Protein AF-S6A8P4-F1 (afdb_monomer)

Secondary structure (DSSP, 8-state):
--------EE--SSS---EE------S--HHHHHHHHHH-SEE-TTT--EE--HHHHHHHHHHHHHHHHHHHHHHHHHHHHHHHT---EEEEEEEETTEEEEEEEE-EEEEE-TTSTTS--SSTTTTEEEEE---HHHHHHHHHHHHHHHHHHHHHHHTT-TT----HHHHHHHHHHHHHHHHHHHHHHHHHHS----

Sequence (198 aa):
MIVLYFSIFCFSCQNIGIVRMKILPELDNNFMCDLINLYAKSYDKETGNIVISKEKLINLELQMKTFIETNLANIKNYYVCKKEGRNYLYTYFEITNGELNLKQEERYYLIWEPQNPNAIKTGQQVGYVKEPALNVEHELALLVNNYSFYKEFGMALMQKDKSFFIDVDKYSFLINYYLKVFRMESEVSDYYSISFPN

Organism: NCBI:txid1291379

Mean predicted aligned error: 10.39 Å

Nearest PDB structures (foldseek):
  8z9y-assembly1_A  TM=3.287E-01  e=5.118E+00  Arabidopsis thaliana
  5knb-assembly1_G  TM=2.399E-01  e=9.411E+00  Enterococcus hirae ATCC 9790

pLDDT: mean 74.41, std 19.43, range [23.92, 95.25]

Foldseek 3Di:
DDDFDWAWDFDDDDDFGFTFTAGDPPDPLVVLVVLQVLAFPDADNVRRTTGHGPVSLVVSLVVLVVQLVLLLVLLVQQVVCQVVLHWRKRWDWDQDPSDIDIDIDTAWDWDQAQPDPQADCDDPRHRTRTHHDDPLVVSLVSSVVSLVVSVNSQVNVCVPDVVGDDPNVVSVVSSVVSVVVVVVVVVVVVVVVPDDDD

Solvent-accessible surface area (backbone atoms only — not comparable to full-atom values): 11601 Å² total; per-residue (Å²): 135,88,84,83,68,67,54,69,49,78,73,85,79,96,70,74,57,45,43,34,38,37,53,81,79,88,60,94,51,58,66,64,52,48,50,45,57,71,45,33,82,42,70,40,74,88,74,18,36,34,33,30,41,64,69,41,48,54,52,46,51,51,52,53,50,51,51,54,53,40,54,53,47,37,56,52,45,41,58,50,19,59,75,69,71,40,89,28,67,46,59,47,78,46,78,55,98,91,41,84,42,85,45,75,47,80,34,61,43,78,43,86,36,65,84,44,90,76,24,36,85,62,77,98,52,48,26,24,27,75,39,53,55,71,66,61,70,61,53,49,52,50,48,52,54,51,48,55,50,50,50,50,54,44,54,41,44,34,76,77,39,79,88,51,81,75,72,60,63,64,54,52,51,54,52,54,49,52,54,49,52,52,51,56,53,50,56,52,52,57,58,67,71,71,73,81,82,134

Radius of gyration: 21.39 Å; Cα contacts (8 Å, |Δi|>4): 252; chains: 1; bounding box: 50×30×76 Å

Structure (mmCIF, N/CA/C/O backbone):
data_AF-S6A8P4-F1
#
_entry.id   AF-S6A8P4-F1
#
loop_
_atom_site.group_PDB
_atom_site.id
_atom_site.type_symbol
_atom_site.label_atom_id
_atom_site.label_alt_id
_atom_site.label_comp_id
_atom_site.label_asym_id
_atom_site.label_entity_id
_atom_site.label_seq_id
_atom_site.pdbx_PDB_ins_code
_atom_site.Cartn_x
_atom_site.Cartn_y
_atom_site.Cartn_z
_atom_site.occupancy
_atom_site.B_iso_or_equiv
_atom_site.auth_seq_id
_atom_site.auth_comp_id
_atom_site.auth_asym_id
_atom_sit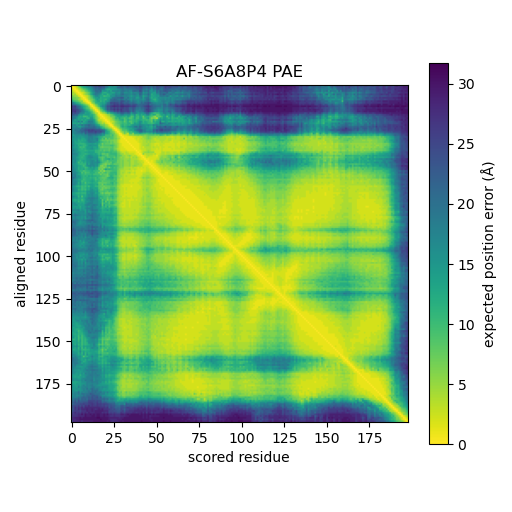e.auth_atom_id
_atom_site.pdbx_PDB_model_num
ATOM 1 N N . MET A 1 1 ? -19.699 -11.247 -3.630 1.00 23.92 1 MET A N 1
ATOM 2 C CA . MET A 1 1 ? -19.959 -10.120 -2.710 1.00 23.92 1 MET A CA 1
ATOM 3 C C . MET A 1 1 ? -19.745 -10.655 -1.306 1.00 23.92 1 MET A C 1
ATOM 5 O O . MET A 1 1 ? -20.540 -11.473 -0.870 1.00 23.92 1 MET A O 1
ATOM 9 N N . ILE A 1 2 ? -18.621 -10.318 -0.673 1.00 24.27 2 ILE A N 1
ATOM 10 C CA . ILE A 1 2 ? -18.310 -10.767 0.690 1.00 24.27 2 ILE A CA 1
ATOM 11 C C . ILE A 1 2 ? -18.997 -9.787 1.639 1.00 24.27 2 ILE A C 1
ATOM 13 O O . ILE A 1 2 ? -18.792 -8.580 1.530 1.00 24.27 2 ILE A O 1
ATOM 17 N N . VAL A 1 3 ? -19.863 -10.300 2.510 1.00 24.83 3 VAL A N 1
ATOM 18 C CA . VAL A 1 3 ? -20.559 -9.509 3.529 1.00 24.83 3 VAL A CA 1
ATOM 19 C C . VAL A 1 3 ? -19.796 -9.702 4.831 1.00 24.83 3 VAL A C 1
ATOM 21 O O . VAL A 1 3 ? -19.823 -10.782 5.417 1.00 24.83 3 VAL A O 1
ATOM 24 N N . LEU A 1 4 ? -19.078 -8.669 5.263 1.00 31.36 4 LEU A N 1
ATOM 25 C CA . LEU A 1 4 ? -18.410 -8.665 6.558 1.00 31.36 4 LEU A CA 1
ATOM 26 C C . LEU A 1 4 ? -19.399 -8.150 7.609 1.00 31.36 4 LEU A C 1
ATOM 28 O O . LEU A 1 4 ? -20.086 -7.160 7.382 1.00 31.36 4 LEU A O 1
ATOM 32 N N . TYR A 1 5 ? -19.493 -8.830 8.751 1.00 29.67 5 TYR A N 1
ATOM 33 C CA . TYR A 1 5 ? -20.375 -8.432 9.849 1.00 29.67 5 TYR A CA 1
ATOM 34 C C . TYR A 1 5 ? -19.537 -7.992 11.043 1.00 29.67 5 TYR A C 1
ATOM 36 O O . TYR A 1 5 ? -18.889 -8.818 11.683 1.00 29.67 5 TYR A O 1
ATOM 44 N N . PHE A 1 6 ? -19.587 -6.700 11.366 1.00 35.97 6 PHE A N 1
ATOM 45 C CA . PHE A 1 6 ? -18.922 -6.142 12.538 1.00 35.97 6 PHE A CA 1
ATOM 46 C C . PHE A 1 6 ? -19.955 -5.778 13.600 1.00 35.97 6 PHE A C 1
ATOM 48 O O . PHE A 1 6 ? -20.908 -5.045 13.351 1.00 35.97 6 PHE A O 1
ATOM 55 N N . SER A 1 7 ? -19.744 -6.265 14.818 1.00 33.03 7 SER A N 1
ATOM 56 C CA . SER A 1 7 ? -20.492 -5.828 15.994 1.00 33.03 7 SER A CA 1
ATOM 57 C C . SER A 1 7 ? -19.503 -5.345 17.040 1.00 33.03 7 SER A C 1
ATOM 59 O O . SER A 1 7 ? -18.744 -6.158 17.561 1.00 33.03 7 SER A O 1
ATOM 61 N N . ILE A 1 8 ? -19.520 -4.047 17.353 1.00 39.78 8 ILE A N 1
ATOM 62 C CA . ILE A 1 8 ? -18.781 -3.510 18.498 1.00 39.78 8 ILE A CA 1
ATOM 63 C C . ILE A 1 8 ? -19.692 -3.507 19.725 1.00 39.78 8 ILE A C 1
ATOM 65 O O . ILE A 1 8 ? -20.839 -3.061 19.663 1.00 39.78 8 ILE A O 1
ATOM 69 N N . PHE A 1 9 ? -19.183 -3.958 20.868 1.00 39.06 9 PHE A N 1
ATOM 70 C CA . PHE A 1 9 ? -19.839 -3.803 22.168 1.00 39.06 9 PHE A CA 1
ATOM 71 C C . PHE A 1 9 ? -18.944 -2.960 23.077 1.00 39.06 9 PHE A C 1
ATOM 73 O O . PHE A 1 9 ? -17.850 -3.394 23.418 1.00 39.06 9 PHE A O 1
ATOM 80 N N . CYS A 1 10 ? -19.408 -1.766 23.464 1.00 37.84 10 CYS A N 1
ATOM 81 C CA . CYS A 1 10 ? -18.769 -0.936 24.486 1.00 37.84 10 CYS A CA 1
ATOM 82 C C . CYS A 1 10 ? -19.573 -1.094 25.779 1.00 37.84 10 CYS A C 1
ATOM 84 O O . CYS A 1 10 ? -20.663 -0.532 25.887 1.00 37.84 10 CYS A O 1
ATOM 86 N N . PHE A 1 11 ? -19.075 -1.871 26.740 1.00 35.34 11 PHE A N 1
ATOM 87 C CA . PHE A 1 11 ? -19.675 -1.901 28.073 1.00 35.34 11 PHE A CA 1
ATOM 88 C C . PHE A 1 11 ? -19.231 -0.661 28.854 1.00 35.34 11 PHE A C 1
ATOM 90 O O . PHE A 1 11 ? -18.055 -0.296 28.856 1.00 35.34 11 PHE A O 1
ATOM 97 N N . SER A 1 12 ? -20.188 0.016 29.484 1.00 33.56 12 SER A N 1
ATOM 98 C CA . SER A 1 12 ? -19.928 1.162 30.348 1.00 33.56 12 SER A CA 1
ATOM 99 C C . SER A 1 12 ? -19.154 0.753 31.606 1.00 33.56 12 SER A C 1
ATOM 101 O O . SER A 1 12 ? -19.476 -0.258 32.225 1.00 33.56 12 SER A O 1
ATOM 103 N N . CYS A 1 13 ? -18.259 1.655 32.016 1.00 34.88 13 CYS A N 1
ATOM 104 C CA . CYS A 1 13 ? -17.763 1.902 33.375 1.00 34.88 13 CYS A CA 1
ATOM 105 C C . CYS A 1 13 ? -16.379 1.354 33.792 1.00 34.88 13 CYS A C 1
ATOM 107 O O . CYS A 1 13 ? -16.150 0.173 34.022 1.00 34.88 13 CYS A O 1
ATOM 109 N N . GLN A 1 14 ? -15.509 2.345 34.027 1.00 33.88 14 GLN A N 1
ATOM 110 C CA . GLN A 1 14 ? -14.473 2.456 35.063 1.00 33.88 14 GLN A CA 1
ATOM 111 C C . GLN A 1 14 ? -13.115 1.775 34.896 1.00 33.88 14 GLN A C 1
ATOM 113 O O . GLN A 1 14 ? -12.187 2.229 35.552 1.00 33.88 14 GLN A O 1
ATOM 118 N N . ASN A 1 15 ? -12.912 0.836 33.974 1.00 31.83 15 ASN A N 1
ATOM 119 C CA . ASN A 1 15 ? -11.558 0.403 33.608 1.00 31.83 15 ASN A CA 1
ATOM 120 C C . ASN A 1 15 ? -11.517 -0.069 32.154 1.00 31.83 15 ASN A C 1
ATOM 122 O O . ASN A 1 15 ? -12.112 -1.088 31.838 1.00 31.83 15 ASN A O 1
ATOM 126 N N . ILE A 1 16 ? -10.769 0.656 31.309 1.00 36.16 16 ILE A N 1
ATOM 127 C CA . ILE A 1 16 ? -10.340 0.262 29.954 1.00 36.16 16 ILE A CA 1
ATOM 128 C C . ILE A 1 16 ? -11.524 -0.029 29.012 1.00 36.16 16 ILE A C 1
ATOM 130 O O . ILE A 1 16 ? -12.156 -1.073 29.088 1.00 36.16 16 ILE A O 1
ATOM 134 N N . GLY A 1 17 ? -11.817 0.877 28.072 1.00 40.59 17 GLY A N 1
ATOM 135 C CA . GLY A 1 17 ? -12.813 0.610 27.027 1.00 40.59 17 GLY A CA 1
ATOM 136 C C . GLY A 1 17 ? -12.419 -0.637 26.237 1.00 40.59 17 GLY A C 1
ATOM 137 O O . GLY A 1 17 ? -11.426 -0.590 25.528 1.00 40.59 17 GLY A O 1
ATOM 138 N N . ILE A 1 18 ? -13.146 -1.743 26.412 1.00 41.44 18 ILE A N 1
ATOM 139 C CA . ILE A 1 18 ? -12.952 -3.006 25.693 1.00 41.44 18 ILE A CA 1
ATOM 140 C C . ILE A 1 18 ? -13.850 -2.974 24.457 1.00 41.44 18 ILE A C 1
ATOM 142 O O . ILE A 1 18 ? -15.069 -2.910 24.594 1.00 41.44 18 ILE A O 1
ATOM 146 N N . VAL A 1 19 ? -13.256 -3.042 23.265 1.00 46.19 19 VAL A N 1
ATOM 147 C CA . VAL A 1 19 ? -13.973 -3.174 21.986 1.00 46.19 19 VAL A CA 1
ATOM 148 C C . VAL A 1 19 ? -13.849 -4.605 21.480 1.00 46.19 19 VAL A C 1
ATOM 150 O O . VAL A 1 19 ? -12.791 -4.972 20.982 1.00 46.19 19 VAL A O 1
ATOM 153 N N . ARG A 1 20 ? -14.930 -5.392 21.596 1.00 39.25 20 ARG A N 1
ATOM 154 C CA . ARG A 1 20 ? -15.059 -6.713 20.950 1.00 39.25 20 ARG A CA 1
ATOM 155 C C . ARG A 1 20 ? -15.519 -6.537 19.514 1.00 39.25 20 ARG A C 1
ATOM 157 O O . ARG A 1 20 ? -16.490 -5.827 19.298 1.00 39.25 20 ARG A O 1
ATOM 164 N N . MET A 1 21 ? -14.833 -7.170 18.574 1.00 47.88 21 MET A N 1
ATOM 165 C CA . MET A 1 21 ? -15.179 -7.215 17.151 1.00 47.88 21 MET A CA 1
ATOM 166 C C . MET A 1 21 ? -15.366 -8.677 16.733 1.00 47.88 21 MET A C 1
ATOM 168 O O . MET A 1 21 ? -15.098 -9.564 17.531 1.00 47.88 21 MET A O 1
ATOM 172 N N . LYS A 1 22 ? -15.859 -8.941 15.522 1.00 40.56 22 LYS A N 1
ATOM 173 C CA . LYS A 1 22 ? -15.821 -10.272 14.907 1.00 40.56 22 LYS A CA 1
ATOM 174 C C . LYS A 1 22 ? -15.336 -10.101 13.475 1.00 40.56 22 LYS A C 1
ATOM 176 O O . LYS A 1 22 ? -15.929 -9.329 12.733 1.00 40.56 22 LYS A O 1
ATOM 181 N N . ILE A 1 23 ? -14.255 -10.784 13.112 1.00 49.03 23 ILE A N 1
ATOM 182 C CA . ILE A 1 23 ? -13.681 -10.775 11.764 1.00 49.03 23 ILE A CA 1
ATOM 183 C C . ILE A 1 23 ? -13.881 -12.176 11.193 1.00 49.03 23 ILE A C 1
ATOM 185 O O . ILE A 1 23 ? -13.485 -13.153 11.823 1.00 49.03 23 ILE A O 1
ATOM 189 N N . LEU A 1 24 ? -14.544 -12.290 10.039 1.00 42.03 24 LEU A N 1
ATOM 190 C CA . LEU A 1 24 ? -14.668 -13.568 9.337 1.00 42.03 24 LEU A CA 1
ATOM 191 C C . LEU A 1 24 ? -13.364 -13.850 8.562 1.00 42.03 24 LEU A C 1
ATOM 193 O O . LEU A 1 24 ? -12.890 -12.957 7.860 1.00 42.03 24 LEU A O 1
ATOM 197 N N . PRO A 1 25 ? -12.786 -15.059 8.665 1.00 44.06 25 PRO A N 1
ATOM 198 C CA . PRO A 1 25 ? -11.429 -15.372 8.195 1.00 44.06 25 PRO A CA 1
ATOM 199 C C . PRO A 1 25 ? -11.267 -15.566 6.672 1.00 44.06 25 PRO A C 1
ATOM 201 O O . PRO A 1 25 ? -10.233 -16.056 6.235 1.00 44.06 25 PRO A O 1
ATOM 204 N N . GLU A 1 26 ? -12.244 -15.204 5.837 1.00 43.75 26 GLU A N 1
ATOM 205 C CA . GLU A 1 26 ? -12.288 -15.651 4.429 1.00 43.75 26 GLU A CA 1
ATOM 206 C C . GLU A 1 26 ? -11.478 -14.812 3.424 1.00 43.75 26 GLU A C 1
ATOM 208 O O . GLU A 1 26 ? -11.558 -15.035 2.218 1.00 43.75 26 GLU A O 1
ATOM 213 N N . LEU A 1 27 ? -10.636 -13.891 3.885 1.00 44.06 27 LEU A N 1
ATOM 214 C CA . LEU A 1 27 ? -9.609 -13.274 3.049 1.00 44.06 27 LEU A CA 1
ATOM 215 C C . LEU A 1 27 ? -8.312 -13.260 3.843 1.00 44.06 27 LEU A C 1
ATOM 217 O O . LEU A 1 27 ? -8.286 -12.751 4.963 1.00 44.06 27 LEU A O 1
ATOM 221 N N . ASP A 1 28 ? -7.260 -13.822 3.254 1.00 49.16 28 ASP A N 1
ATOM 222 C CA . ASP A 1 28 ? -5.907 -13.945 3.799 1.00 49.16 28 ASP A CA 1
ATOM 223 C C . ASP A 1 28 ? -5.249 -12.554 3.914 1.00 49.16 28 ASP A C 1
ATOM 225 O O . ASP A 1 28 ? -4.312 -12.191 3.209 1.00 49.16 28 ASP A O 1
ATOM 229 N N . ASN A 1 29 ? -5.826 -11.700 4.759 1.00 62.50 29 ASN A N 1
ATOM 230 C CA . ASN A 1 29 ? -5.390 -10.338 5.005 1.00 62.50 29 ASN A CA 1
ATOM 231 C C . ASN A 1 29 ? -4.440 -10.326 6.204 1.00 62.50 29 ASN A C 1
ATOM 233 O O . ASN A 1 29 ? -4.719 -9.730 7.250 1.00 62.50 29 ASN A O 1
ATOM 237 N N . ASN A 1 30 ? -3.344 -11.075 6.051 1.00 71.00 30 ASN A N 1
ATOM 238 C CA . ASN A 1 30 ? -2.371 -11.327 7.112 1.00 71.00 30 ASN A CA 1
ATOM 239 C C . ASN A 1 30 ? -1.851 -10.016 7.701 1.00 71.00 30 ASN A C 1
ATOM 241 O O . ASN A 1 30 ? -1.874 -9.857 8.914 1.00 71.00 30 ASN A O 1
ATOM 245 N N . PHE A 1 31 ? -1.569 -9.016 6.862 1.00 74.81 31 PHE A N 1
ATOM 246 C CA . PHE A 1 31 ? -1.112 -7.713 7.334 1.00 74.81 31 PHE A CA 1
ATOM 247 C C . PHE A 1 31 ? -2.138 -6.977 8.216 1.00 74.81 31 PHE A C 1
ATOM 249 O O . PHE A 1 31 ? -1.774 -6.451 9.265 1.00 74.81 31 PHE A O 1
ATOM 256 N N . MET A 1 32 ? -3.429 -6.957 7.854 1.00 75.81 32 MET A N 1
ATOM 257 C CA . MET A 1 32 ? -4.453 -6.333 8.710 1.00 75.81 32 MET A CA 1
ATOM 258 C C . MET A 1 32 ? -4.641 -7.094 10.024 1.00 75.81 32 MET A C 1
ATOM 260 O O . MET A 1 32 ? -4.844 -6.477 11.068 1.00 75.81 32 MET A O 1
ATOM 264 N N . CYS A 1 33 ? -4.535 -8.424 9.999 1.00 74.81 33 CYS A N 1
ATOM 265 C CA . CYS A 1 33 ? -4.542 -9.230 11.220 1.00 74.81 33 CYS A CA 1
ATOM 266 C C . CYS A 1 33 ? -3.307 -8.951 12.091 1.00 74.81 33 CYS A C 1
ATOM 268 O O . CYS A 1 33 ? -3.434 -8.845 13.310 1.00 74.81 33 CYS A O 1
ATOM 270 N N . ASP A 1 34 ? -2.136 -8.781 11.483 1.00 80.44 34 ASP A N 1
ATOM 271 C CA . ASP A 1 34 ? -0.889 -8.466 12.178 1.00 80.44 34 ASP A CA 1
ATOM 272 C C . ASP A 1 34 ? -0.931 -7.067 12.796 1.00 80.44 34 ASP A C 1
ATOM 274 O O . ASP A 1 34 ? -0.541 -6.896 13.951 1.00 80.44 34 ASP A O 1
ATOM 278 N N . LEU A 1 35 ? -1.503 -6.081 12.095 1.00 82.88 35 LEU A N 1
ATOM 279 C CA . LEU A 1 35 ? -1.794 -4.765 12.665 1.00 82.88 35 LEU A CA 1
ATOM 280 C C . LEU A 1 35 ? -2.719 -4.881 13.879 1.00 82.88 35 LEU A C 1
ATOM 282 O O . LEU A 1 35 ? -2.456 -4.289 14.923 1.00 82.88 35 LEU A O 1
ATOM 286 N N . ILE A 1 36 ? -3.789 -5.668 13.791 1.00 81.81 36 ILE A N 1
ATOM 287 C CA . ILE A 1 36 ? -4.683 -5.878 14.935 1.00 81.81 36 ILE A CA 1
ATOM 288 C C . ILE A 1 36 ? -3.924 -6.504 16.101 1.00 81.81 36 ILE A C 1
ATOM 290 O O . ILE A 1 36 ? -4.050 -6.012 17.218 1.00 81.81 36 ILE A O 1
ATOM 294 N N . ASN A 1 37 ? -3.111 -7.532 15.858 1.00 82.88 37 ASN A N 1
ATOM 295 C CA . ASN A 1 37 ? -2.281 -8.162 16.885 1.00 82.88 37 ASN A CA 1
ATOM 296 C C . ASN A 1 37 ? -1.302 -7.179 17.538 1.00 82.88 37 ASN A C 1
ATOM 298 O O . ASN A 1 37 ? -1.085 -7.245 18.746 1.00 82.88 37 ASN A O 1
ATOM 302 N N . LEU A 1 38 ? -0.750 -6.246 16.762 1.00 85.94 38 LEU A N 1
ATOM 303 C CA . LEU A 1 38 ? 0.186 -5.230 17.237 1.00 85.94 38 LEU A CA 1
ATOM 304 C C . LEU A 1 38 ? -0.459 -4.255 18.237 1.00 85.94 38 LEU A C 1
ATOM 306 O O . LEU A 1 38 ? 0.148 -3.869 19.239 1.00 85.94 38 LEU A O 1
ATOM 310 N N . TYR A 1 39 ? -1.702 -3.846 17.969 1.00 83.50 39 TYR A N 1
ATOM 311 C CA . TYR A 1 39 ? -2.399 -2.828 18.759 1.00 83.50 39 TYR A CA 1
ATOM 312 C C . TYR A 1 39 ? -3.374 -3.409 19.793 1.00 83.50 39 TYR A C 1
ATOM 314 O O . TYR A 1 39 ? -3.656 -2.764 20.808 1.00 83.50 39 TYR A O 1
ATOM 322 N N . ALA A 1 40 ? -3.894 -4.616 19.593 1.00 81.06 40 ALA A N 1
ATOM 323 C CA . ALA A 1 40 ? -4.812 -5.249 20.527 1.00 81.06 40 ALA A CA 1
ATOM 324 C C . ALA A 1 40 ? -4.086 -5.746 21.787 1.00 81.06 40 ALA A C 1
ATOM 326 O O 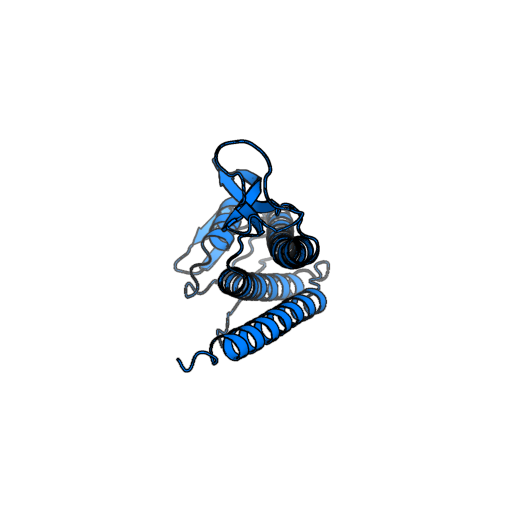. ALA A 1 40 ? -2.918 -6.117 21.781 1.00 81.06 40 ALA A O 1
ATOM 327 N N . LYS A 1 41 ? -4.810 -5.772 22.906 1.00 78.44 41 LYS A N 1
ATOM 328 C CA . LYS A 1 41 ? -4.405 -6.502 24.113 1.00 78.44 41 LYS A CA 1
ATOM 329 C C . LYS A 1 41 ? -4.595 -8.010 23.926 1.00 78.44 41 LYS A C 1
ATOM 331 O O . LYS A 1 41 ? -3.815 -8.790 24.458 1.00 78.44 41 LYS A O 1
ATOM 336 N N . SER A 1 42 ? -5.646 -8.408 23.212 1.00 78.94 42 SER A N 1
ATOM 337 C CA . SER A 1 42 ? -5.871 -9.788 22.782 1.00 78.94 42 SER A CA 1
ATOM 338 C C . SER A 1 42 ? -6.713 -9.818 21.509 1.00 78.94 42 SER A C 1
ATOM 340 O O . SER A 1 42 ? -7.641 -9.015 21.373 1.00 78.94 42 SER A O 1
ATOM 342 N N . TYR A 1 43 ? -6.431 -10.774 20.627 1.00 73.69 43 TYR A N 1
ATOM 343 C CA . TYR A 1 43 ? -7.227 -11.087 19.444 1.00 73.69 43 TYR A CA 1
ATOM 344 C C . TYR A 1 43 ? -7.413 -12.602 19.351 1.00 73.69 43 TYR A C 1
ATOM 346 O O . TYR A 1 43 ? -6.441 -13.353 19.365 1.00 73.69 43 TYR A O 1
ATOM 354 N N . ASP A 1 44 ? -8.664 -13.043 19.291 1.00 69.69 44 ASP A N 1
ATOM 355 C CA . ASP A 1 44 ? -9.033 -14.426 19.013 1.00 69.69 44 ASP A CA 1
ATOM 356 C C . ASP A 1 44 ? -9.433 -14.530 17.538 1.00 69.69 44 ASP A C 1
ATOM 358 O O . ASP A 1 44 ? -10.469 -14.005 17.129 1.00 69.69 44 ASP A O 1
ATOM 362 N N . LYS A 1 45 ? -8.593 -15.198 16.741 1.00 64.75 45 LYS A N 1
ATOM 363 C CA . LYS A 1 45 ? -8.782 -15.357 15.292 1.00 64.75 45 LYS A CA 1
ATOM 364 C C . LYS A 1 45 ? -9.957 -16.281 14.943 1.00 64.75 45 LYS A C 1
ATOM 366 O O . LYS A 1 45 ? -10.523 -16.133 13.865 1.00 64.75 45 LYS A O 1
ATOM 371 N N . GLU A 1 46 ? -10.341 -17.205 15.827 1.00 68.00 46 GLU A N 1
ATOM 372 C CA . GLU A 1 46 ? -11.447 -18.144 15.587 1.00 68.00 46 GLU A CA 1
ATOM 373 C C . GLU A 1 46 ? -12.801 -17.483 15.843 1.00 68.00 46 GLU A C 1
ATOM 375 O O . GLU A 1 46 ? -13.739 -17.618 15.055 1.00 68.00 46 GLU A O 1
ATOM 380 N N . THR A 1 47 ? -12.910 -16.731 16.941 1.00 66.25 47 THR A N 1
ATOM 381 C CA . THR A 1 47 ? -14.161 -16.040 17.290 1.00 66.25 47 THR A CA 1
ATOM 382 C C . THR A 1 47 ? -14.243 -14.623 16.728 1.00 66.25 47 THR A C 1
ATOM 384 O O . THR A 1 47 ? -15.327 -14.036 16.694 1.00 66.25 47 THR A O 1
ATOM 387 N N . GLY A 1 48 ? -13.113 -14.075 16.281 1.00 62.97 48 GLY A N 1
ATOM 388 C CA . GLY A 1 48 ? -12.948 -12.711 15.800 1.00 62.97 48 GLY A CA 1
ATOM 389 C C . GLY A 1 48 ? -12.876 -11.657 16.911 1.00 62.97 48 GLY A C 1
ATOM 390 O O . GLY A 1 48 ? -12.760 -10.474 16.593 1.00 62.97 48 GLY A O 1
ATOM 391 N N . ASN A 1 49 ? -12.948 -12.067 18.187 1.00 67.12 49 ASN A N 1
ATOM 392 C CA . ASN A 1 49 ? -13.007 -11.177 19.345 1.00 67.12 49 ASN A CA 1
ATOM 393 C C . ASN A 1 49 ? -11.701 -10.410 19.548 1.00 67.12 49 ASN A C 1
ATOM 395 O O . ASN A 1 49 ? -10.625 -10.991 19.656 1.00 67.12 49 ASN A O 1
ATOM 399 N N . ILE A 1 50 ? -11.817 -9.094 19.701 1.00 70.94 50 ILE A N 1
ATOM 400 C CA . ILE A 1 50 ? -10.698 -8.190 19.970 1.00 70.94 50 ILE A CA 1
ATOM 401 C C . ILE A 1 50 ? -10.892 -7.567 21.358 1.00 70.94 50 ILE A C 1
ATOM 403 O O . ILE A 1 50 ? -12.009 -7.403 21.840 1.00 70.94 50 ILE A O 1
ATOM 407 N N . VAL A 1 51 ? -9.800 -7.266 22.050 1.00 72.75 51 VAL A N 1
ATOM 408 C CA . VAL A 1 51 ? -9.793 -6.437 23.258 1.00 72.75 51 VAL A CA 1
ATOM 409 C C . VAL A 1 51 ? -8.720 -5.386 23.054 1.00 72.75 51 VAL A C 1
ATOM 411 O O . VAL A 1 51 ? -7.547 -5.716 22.934 1.00 72.75 51 VAL A O 1
ATOM 414 N N . ILE A 1 52 ? -9.103 -4.116 23.007 1.00 74.00 52 ILE A N 1
ATOM 415 C CA . ILE A 1 52 ? -8.206 -3.007 22.665 1.00 74.00 52 ILE A CA 1
ATOM 416 C C . ILE A 1 52 ? -8.649 -1.747 23.402 1.00 74.00 52 ILE A C 1
ATOM 418 O O . ILE A 1 52 ? -9.848 -1.537 23.543 1.00 74.00 52 ILE A O 1
ATOM 422 N N . SER A 1 53 ? -7.702 -0.936 23.889 1.00 73.81 53 SER A N 1
ATOM 423 C CA . SER A 1 53 ? -8.008 0.346 24.538 1.00 73.81 53 SER A CA 1
ATOM 424 C C . SER A 1 53 ? -8.395 1.412 23.509 1.00 73.81 53 SER A C 1
ATOM 426 O O . SER A 1 53 ? -7.987 1.340 22.352 1.00 73.81 53 SER A O 1
ATOM 428 N N . LYS A 1 54 ? -9.126 2.452 23.933 1.00 73.00 54 LYS A N 1
ATOM 429 C CA . LYS A 1 54 ? -9.543 3.554 23.044 1.00 73.00 54 LYS A CA 1
ATOM 430 C C . LYS A 1 54 ? -8.366 4.226 22.322 1.00 73.00 54 LYS A C 1
ATOM 432 O O . LYS A 1 54 ? -8.448 4.470 21.127 1.00 73.00 54 LYS A O 1
ATOM 437 N N . GLU A 1 55 ? -7.276 4.502 23.032 1.00 78.25 55 GLU A N 1
ATOM 438 C CA . GLU A 1 55 ? -6.072 5.114 22.452 1.00 78.25 55 GLU A CA 1
ATOM 439 C C . GLU A 1 55 ? -5.450 4.226 21.366 1.00 78.25 55 GLU A C 1
ATOM 441 O O . GLU A 1 55 ? -5.216 4.673 20.246 1.00 78.25 55 GLU A O 1
ATOM 446 N N . LYS A 1 56 ? -5.254 2.934 21.662 1.00 81.88 56 LYS A N 1
ATOM 447 C CA . LYS A 1 56 ? -4.703 1.987 20.687 1.00 81.88 56 LYS A CA 1
ATOM 448 C C . LYS A 1 56 ? -5.639 1.757 19.502 1.00 81.88 56 LYS A C 1
ATOM 450 O O . LYS A 1 56 ? -5.162 1.483 18.409 1.00 81.88 56 LYS A O 1
ATOM 455 N N . LEU A 1 57 ? -6.946 1.900 19.701 1.00 77.31 57 LEU A N 1
ATOM 456 C CA . LEU A 1 57 ? -7.944 1.808 18.641 1.00 77.31 57 LEU A CA 1
ATOM 457 C C . LEU A 1 57 ? -7.861 2.977 17.652 1.00 77.31 57 LEU A C 1
ATOM 459 O O . LEU A 1 57 ? -7.956 2.748 16.451 1.00 77.31 57 LEU A O 1
ATOM 463 N N . ILE A 1 58 ? -7.633 4.203 18.141 1.00 77.88 58 ILE A N 1
ATOM 464 C CA . ILE A 1 58 ? -7.359 5.375 17.288 1.00 77.88 58 ILE A CA 1
ATOM 465 C C . ILE A 1 58 ? -6.088 5.135 16.473 1.00 77.88 58 ILE A C 1
ATOM 467 O O . ILE A 1 58 ? -6.075 5.347 15.265 1.00 77.88 58 ILE A O 1
ATOM 471 N N . ASN A 1 59 ? -5.031 4.644 17.123 1.00 83.75 59 ASN A N 1
ATOM 472 C CA . ASN A 1 59 ? -3.774 4.362 16.436 1.00 83.75 59 ASN A CA 1
ATOM 473 C C . ASN A 1 59 ? -3.934 3.265 15.375 1.00 83.75 59 ASN A C 1
ATOM 475 O O . ASN A 1 59 ? -3.390 3.403 14.284 1.00 83.75 59 ASN A O 1
ATOM 479 N N . LEU A 1 60 ? -4.705 2.211 15.662 1.00 84.62 60 LEU A N 1
ATOM 480 C CA . LEU A 1 60 ? -5.013 1.151 14.703 1.00 84.62 60 LEU A CA 1
ATOM 481 C C . LEU A 1 60 ? -5.749 1.697 13.469 1.00 84.62 60 LEU A C 1
ATOM 483 O O . LEU A 1 60 ? -5.362 1.378 12.349 1.00 84.62 60 LEU A O 1
ATOM 487 N N . GLU A 1 61 ? -6.770 2.540 13.665 1.00 84.19 61 GLU A N 1
ATOM 488 C CA . GLU A 1 61 ? -7.491 3.204 12.568 1.00 84.19 61 GLU A CA 1
ATOM 489 C C . GLU A 1 61 ? -6.540 4.032 11.700 1.00 84.19 61 GLU A C 1
ATOM 491 O O . GLU A 1 61 ? -6.538 3.878 10.476 1.00 84.19 61 GLU A O 1
ATOM 496 N N . LEU A 1 62 ? -5.681 4.834 12.338 1.00 85.31 62 LEU A N 1
ATOM 497 C CA . LEU A 1 62 ? -4.700 5.658 11.645 1.00 85.31 62 LEU A CA 1
ATOM 498 C C . LEU A 1 62 ? -3.757 4.800 10.795 1.00 85.31 62 LEU A C 1
ATOM 500 O O . LEU A 1 62 ? -3.550 5.116 9.627 1.00 85.31 62 LEU A O 1
ATOM 504 N N . GLN A 1 63 ? -3.236 3.694 11.338 1.00 87.50 63 GLN A N 1
ATOM 505 C CA . GLN A 1 63 ? -2.351 2.803 10.580 1.00 87.50 63 GLN A CA 1
ATOM 506 C C . GLN A 1 63 ? -3.060 2.129 9.405 1.00 87.50 63 GLN A C 1
ATOM 508 O O . GLN A 1 63 ? -2.503 2.066 8.309 1.00 87.50 63 GLN A O 1
ATOM 513 N N . MET A 1 64 ? -4.300 1.667 9.593 1.00 86.44 64 MET A N 1
ATOM 514 C CA . MET A 1 64 ? -5.095 1.098 8.500 1.00 86.44 64 MET A CA 1
ATOM 515 C C . MET A 1 64 ? -5.312 2.125 7.390 1.00 86.44 64 MET A C 1
ATOM 517 O O . MET A 1 64 ? -5.115 1.816 6.215 1.00 86.44 64 MET A O 1
ATOM 521 N N . LYS A 1 65 ? -5.645 3.368 7.751 1.00 87.69 65 LYS A N 1
ATOM 522 C CA . LYS A 1 65 ? -5.777 4.472 6.800 1.00 87.69 65 LYS A CA 1
ATOM 523 C C . LYS A 1 65 ? -4.467 4.740 6.056 1.00 87.69 65 LYS A C 1
ATOM 525 O O . LYS A 1 65 ? -4.476 4.812 4.828 1.00 87.69 65 LYS A O 1
ATOM 530 N N . THR A 1 66 ? -3.346 4.867 6.766 1.00 87.88 66 THR A N 1
ATOM 531 C CA . THR A 1 66 ? -2.036 5.125 6.146 1.00 87.88 66 THR A CA 1
ATOM 532 C C . THR A 1 66 ? -1.638 3.998 5.193 1.00 87.88 66 THR A C 1
ATOM 534 O O . THR A 1 66 ? -1.087 4.262 4.123 1.00 87.88 66 THR A O 1
ATOM 537 N N . PHE A 1 67 ? -1.978 2.750 5.518 1.00 86.88 67 PHE A N 1
ATOM 538 C CA . PHE A 1 67 ? -1.767 1.613 4.629 1.00 86.88 67 PHE A CA 1
ATOM 539 C C . PHE A 1 67 ? -2.557 1.739 3.314 1.00 86.88 67 PHE A C 1
ATOM 541 O O . PHE A 1 67 ? -1.983 1.594 2.232 1.00 86.88 67 PHE A O 1
ATOM 548 N N . ILE A 1 68 ? -3.849 2.090 3.378 1.00 88.38 68 ILE A N 1
ATOM 549 C CA . ILE A 1 68 ? -4.674 2.358 2.183 1.00 88.38 68 ILE A CA 1
ATOM 550 C C . ILE A 1 68 ? -4.079 3.493 1.342 1.00 88.38 68 ILE A C 1
ATOM 552 O O . ILE A 1 68 ? -3.951 3.364 0.123 1.00 88.38 68 ILE A O 1
ATOM 556 N N . GLU A 1 69 ? -3.694 4.600 1.981 1.00 90.50 69 GLU A N 1
ATOM 557 C CA . GLU A 1 69 ? -3.121 5.762 1.295 1.00 90.50 69 GLU A CA 1
ATOM 558 C C . GLU A 1 69 ? -1.773 5.442 0.634 1.00 90.50 69 GLU A C 1
ATOM 560 O O . GLU A 1 69 ? -1.513 5.907 -0.476 1.00 90.50 69 GLU A O 1
ATOM 565 N N . THR A 1 70 ? -0.955 4.595 1.257 1.00 89.94 70 THR A N 1
ATOM 566 C CA . THR A 1 70 ? 0.339 4.159 0.711 1.00 89.94 70 THR A CA 1
ATOM 567 C C . THR A 1 70 ? 0.163 3.281 -0.525 1.00 89.94 70 THR A C 1
ATOM 569 O O . THR A 1 70 ? 0.805 3.526 -1.543 1.00 89.94 70 THR A O 1
ATOM 572 N N . ASN A 1 71 ? -0.767 2.323 -0.501 1.00 89.00 71 ASN A N 1
ATOM 573 C CA . ASN A 1 71 ? -1.055 1.489 -1.672 1.00 89.00 71 ASN A CA 1
ATOM 574 C C . ASN A 1 71 ? -1.619 2.311 -2.841 1.00 89.00 71 ASN A C 1
ATOM 576 O O . ASN A 1 71 ? -1.201 2.145 -3.988 1.00 89.00 71 ASN A O 1
ATOM 580 N N . LEU A 1 72 ? -2.510 3.268 -2.556 1.00 91.12 72 LEU A N 1
ATOM 581 C CA . LEU A 1 72 ? -2.982 4.227 -3.560 1.00 91.12 72 LEU A CA 1
ATOM 582 C C . LEU A 1 72 ? -1.833 5.066 -4.136 1.0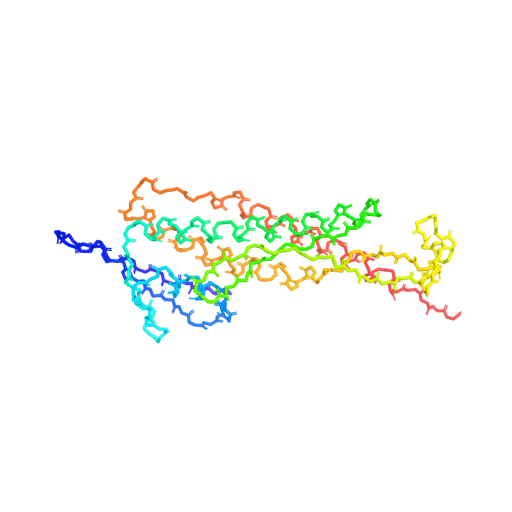0 91.12 72 LEU A C 1
ATOM 584 O O . LEU A 1 72 ? -1.795 5.311 -5.345 1.00 91.12 72 LEU A O 1
ATOM 588 N N . ALA A 1 73 ? -0.894 5.500 -3.292 1.00 89.81 73 ALA A N 1
ATOM 589 C CA . ALA A 1 73 ? 0.283 6.240 -3.725 1.00 89.81 73 ALA A CA 1
ATOM 590 C C . ALA A 1 73 ? 1.209 5.383 -4.599 1.00 89.81 73 ALA A C 1
ATOM 592 O O . ALA A 1 73 ? 1.675 5.881 -5.620 1.00 89.81 73 ALA A O 1
ATOM 593 N N . ASN A 1 74 ? 1.416 4.104 -4.272 1.00 89.75 74 ASN A N 1
ATOM 594 C CA . ASN A 1 74 ? 2.208 3.176 -5.085 1.00 89.75 74 ASN A CA 1
ATOM 595 C C . ASN A 1 74 ? 1.629 2.995 -6.487 1.00 89.75 74 ASN A C 1
ATOM 597 O O . ASN A 1 74 ? 2.379 3.058 -7.461 1.00 89.75 74 ASN A O 1
ATOM 601 N N . ILE A 1 75 ? 0.310 2.807 -6.594 1.00 91.44 75 ILE A N 1
ATOM 602 C CA . ILE A 1 75 ? -0.382 2.661 -7.882 1.00 91.44 75 ILE A CA 1
ATOM 603 C C . ILE A 1 75 ? -0.290 3.965 -8.679 1.00 91.44 75 ILE A C 1
ATOM 605 O O . ILE A 1 75 ? 0.072 3.958 -9.855 1.00 91.44 75 ILE A O 1
ATOM 609 N N . LYS A 1 76 ? -0.553 5.111 -8.038 1.00 91.69 76 LYS A N 1
ATOM 610 C CA . LYS A 1 76 ? -0.396 6.426 -8.674 1.00 91.69 76 LYS A CA 1
ATOM 611 C C . LYS A 1 76 ? 1.028 6.628 -9.195 1.00 91.69 76 LYS A C 1
ATOM 613 O O . LYS A 1 76 ? 1.213 7.051 -10.334 1.00 91.69 76 LYS A O 1
ATOM 618 N N . ASN A 1 77 ? 2.015 6.349 -8.347 1.00 90.44 77 ASN A N 1
ATOM 619 C CA . ASN A 1 77 ? 3.428 6.526 -8.649 1.00 90.44 77 ASN A CA 1
ATOM 620 C C . ASN A 1 77 ? 3.858 5.621 -9.806 1.00 90.44 77 ASN A C 1
ATOM 622 O O . ASN A 1 77 ? 4.570 6.081 -10.688 1.00 90.44 77 ASN A O 1
ATOM 626 N N . TYR A 1 78 ? 3.351 4.386 -9.871 1.00 92.94 78 TYR A N 1
ATOM 627 C CA . TYR A 1 78 ? 3.590 3.482 -10.995 1.00 92.94 78 TYR A CA 1
ATOM 628 C C . TYR A 1 78 ? 3.179 4.111 -12.333 1.00 92.94 78 TYR A C 1
ATOM 630 O O . TYR A 1 78 ? 4.005 4.202 -13.241 1.00 92.94 78 TYR A O 1
ATOM 638 N N . TYR A 1 79 ? 1.948 4.624 -12.444 1.00 90.62 79 TYR A N 1
ATOM 639 C CA . TYR A 1 79 ? 1.472 5.241 -13.689 1.00 90.62 79 TYR A CA 1
ATOM 640 C C . TYR A 1 79 ? 2.259 6.506 -14.066 1.00 90.62 79 TYR A C 1
ATOM 642 O O . TYR A 1 79 ? 2.540 6.731 -15.244 1.00 90.62 79 TYR A O 1
ATOM 650 N N . VAL A 1 80 ? 2.646 7.325 -13.081 1.00 90.31 80 VAL A N 1
ATOM 651 C CA . VAL A 1 80 ? 3.485 8.514 -13.316 1.00 90.31 80 VAL A CA 1
ATOM 652 C C . VAL A 1 80 ? 4.872 8.107 -13.809 1.00 90.31 80 VAL A C 1
ATOM 654 O O . VAL A 1 80 ? 5.312 8.591 -14.849 1.00 90.31 80 VAL A O 1
ATOM 657 N N . CYS A 1 81 ? 5.541 7.184 -13.116 1.00 90.56 81 CYS A N 1
ATOM 658 C CA . CYS A 1 81 ? 6.870 6.702 -13.483 1.00 90.56 81 CYS A CA 1
ATOM 659 C C . CYS A 1 81 ? 6.881 6.043 -14.865 1.00 90.56 81 CYS A C 1
ATOM 661 O O . CYS A 1 81 ? 7.795 6.307 -15.643 1.00 90.56 81 CYS A O 1
ATOM 663 N N . LYS A 1 82 ? 5.849 5.254 -15.197 1.00 88.19 82 LYS A N 1
ATOM 664 C CA . LYS A 1 82 ? 5.697 4.601 -16.506 1.00 88.19 82 LYS A CA 1
ATOM 665 C C . LYS A 1 82 ? 5.557 5.634 -17.623 1.00 88.19 82 LYS A C 1
ATOM 667 O O . LYS A 1 82 ? 6.217 5.530 -18.647 1.00 88.19 82 LYS A O 1
ATOM 672 N N . LYS A 1 83 ? 4.750 6.677 -17.404 1.00 88.06 83 LYS A N 1
ATOM 673 C CA . LYS A 1 83 ? 4.551 7.762 -18.376 1.00 88.06 83 LYS A CA 1
ATOM 674 C C . LYS A 1 83 ? 5.791 8.644 -18.554 1.00 88.06 83 LYS A C 1
ATOM 676 O O . LYS A 1 83 ? 6.061 9.103 -19.659 1.00 88.06 83 LYS A O 1
ATOM 681 N N . GLU A 1 84 ? 6.497 8.941 -17.468 1.00 88.12 84 GLU A N 1
ATOM 682 C CA . GLU A 1 84 ? 7.604 9.905 -17.457 1.00 88.12 84 GLU A CA 1
ATOM 683 C C . GLU A 1 84 ? 8.989 9.260 -17.629 1.00 88.12 84 GLU A C 1
ATOM 685 O O . GLU A 1 84 ? 9.980 9.985 -17.709 1.00 88.12 84 GLU A O 1
ATOM 690 N N . GLY A 1 85 ? 9.079 7.926 -17.666 1.00 82.50 85 GLY A N 1
ATOM 691 C CA . GLY A 1 85 ? 10.349 7.199 -17.754 1.00 82.50 85 GLY A CA 1
ATOM 692 C C . GLY A 1 85 ? 11.247 7.410 -16.530 1.00 82.50 85 GLY A C 1
ATOM 693 O O . GLY A 1 85 ? 12.459 7.563 -16.671 1.00 82.50 85 GLY A O 1
ATOM 694 N N . ARG A 1 86 ? 10.659 7.485 -15.328 1.00 84.81 86 ARG A N 1
ATOM 695 C CA . ARG A 1 86 ? 11.384 7.720 -14.064 1.00 84.81 86 ARG A CA 1
ATOM 696 C C . ARG A 1 86 ? 11.472 6.456 -13.216 1.00 84.81 86 ARG A C 1
ATOM 698 O O . ARG A 1 86 ? 10.623 5.574 -13.314 1.00 84.81 86 ARG A O 1
ATOM 705 N N . ASN A 1 87 ? 12.459 6.416 -12.319 1.00 87.00 87 ASN A N 1
ATOM 706 C CA . ASN A 1 87 ? 12.616 5.311 -11.373 1.00 87.00 87 ASN A CA 1
ATOM 707 C C . ASN A 1 87 ? 11.380 5.187 -10.478 1.00 87.00 87 ASN A C 1
ATOM 709 O O . ASN A 1 87 ? 10.892 6.175 -9.921 1.00 87.00 87 ASN A O 1
ATOM 713 N N . TYR A 1 88 ? 10.898 3.959 -10.326 1.00 90.44 88 TYR A N 1
ATOM 714 C CA . TYR A 1 88 ? 9.767 3.637 -9.476 1.00 90.44 88 TYR A CA 1
ATOM 715 C C . TYR A 1 88 ? 10.243 3.163 -8.104 1.00 90.44 88 TYR A C 1
ATOM 717 O O . TYR A 1 88 ? 10.948 2.159 -7.992 1.00 90.44 88 TYR A O 1
ATOM 725 N N . LEU A 1 89 ? 9.840 3.896 -7.065 1.00 91.06 89 LEU A N 1
ATOM 726 C CA . LEU A 1 89 ? 10.050 3.529 -5.667 1.00 91.06 89 LEU A CA 1
ATOM 727 C C . LEU A 1 89 ? 8.740 2.986 -5.097 1.00 91.06 89 LEU A C 1
ATOM 729 O O . LEU A 1 89 ? 7.750 3.716 -4.988 1.00 91.06 89 LEU A O 1
ATOM 733 N N . TYR A 1 90 ? 8.749 1.705 -4.747 1.00 89.69 90 TYR A N 1
ATOM 734 C CA . TYR A 1 90 ? 7.648 1.030 -4.079 1.00 89.69 90 TYR A CA 1
ATOM 735 C C . TYR A 1 90 ? 7.777 1.219 -2.570 1.00 89.69 90 TYR A C 1
ATOM 737 O O . TYR A 1 90 ? 8.827 0.936 -1.996 1.00 89.69 90 TYR A O 1
ATOM 745 N N . THR A 1 91 ? 6.717 1.709 -1.933 1.00 89.94 91 THR A N 1
ATOM 746 C CA . THR A 1 91 ? 6.673 1.948 -0.486 1.00 89.94 91 THR A CA 1
ATOM 747 C C . THR A 1 91 ? 5.816 0.884 0.186 1.00 89.94 91 THR A C 1
ATOM 749 O O . THR A 1 91 ? 4.684 0.672 -0.227 1.00 89.94 91 THR A O 1
ATOM 752 N N . TYR A 1 92 ? 6.301 0.226 1.232 1.00 87.06 92 TYR A N 1
ATOM 753 C CA . TYR A 1 92 ? 5.547 -0.829 1.910 1.00 87.06 92 TYR A CA 1
ATOM 754 C C . TYR A 1 92 ? 5.752 -0.805 3.414 1.00 87.06 92 TYR A C 1
ATOM 756 O O . TYR A 1 92 ? 6.718 -0.240 3.925 1.00 87.06 92 TYR A O 1
ATOM 764 N N . PHE A 1 93 ? 4.816 -1.426 4.121 1.00 85.12 93 PHE A N 1
ATOM 765 C CA . PHE A 1 93 ? 4.907 -1.614 5.556 1.00 85.12 93 PHE A CA 1
ATOM 766 C C . PHE A 1 93 ? 5.461 -2.993 5.873 1.00 85.12 93 PHE A C 1
ATOM 768 O O . PHE A 1 93 ? 5.081 -3.984 5.251 1.00 85.12 93 PHE A O 1
ATOM 775 N N . GLU A 1 94 ? 6.317 -3.055 6.880 1.00 84.56 94 GLU A N 1
ATOM 776 C CA . GLU A 1 94 ? 6.838 -4.299 7.424 1.00 84.56 94 GLU A CA 1
ATOM 777 C C . GLU A 1 94 ? 6.712 -4.266 8.946 1.00 84.56 94 GLU A C 1
ATOM 779 O O . GLU A 1 94 ? 7.050 -3.266 9.580 1.00 84.56 94 GLU A O 1
ATOM 784 N N . ILE A 1 95 ? 6.212 -5.353 9.534 1.00 82.44 95 ILE A N 1
ATOM 785 C CA . ILE A 1 95 ? 6.158 -5.510 10.987 1.00 82.44 95 ILE A CA 1
ATOM 786 C C . ILE A 1 95 ? 7.332 -6.392 11.405 1.00 82.44 95 ILE A C 1
ATOM 788 O O . ILE A 1 95 ? 7.382 -7.575 11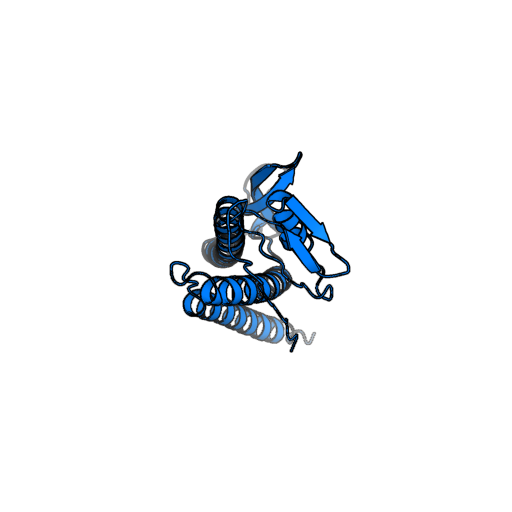.079 1.00 82.44 95 ILE A O 1
ATOM 792 N N . THR A 1 96 ? 8.275 -5.819 12.145 1.00 83.06 96 THR A N 1
ATOM 793 C CA . THR A 1 96 ? 9.472 -6.514 12.638 1.00 83.06 96 THR A CA 1
ATOM 794 C C . THR A 1 96 ? 9.633 -6.251 14.121 1.00 83.06 96 THR A C 1
ATOM 796 O O . THR A 1 96 ? 9.571 -5.101 14.541 1.00 83.06 96 THR A O 1
ATOM 799 N N . ASN A 1 97 ? 9.860 -7.297 14.920 1.00 83.44 97 ASN A N 1
ATOM 800 C CA . ASN A 1 97 ? 10.067 -7.189 16.372 1.00 83.44 97 ASN A CA 1
ATOM 801 C C . ASN A 1 97 ? 8.952 -6.436 17.126 1.00 83.44 97 ASN A C 1
ATOM 803 O O . ASN A 1 97 ? 9.210 -5.808 18.147 1.00 83.44 97 ASN A O 1
ATOM 807 N N . GLY A 1 98 ? 7.708 -6.505 16.641 1.00 80.69 98 GLY A N 1
ATOM 808 C CA . GLY A 1 98 ? 6.591 -5.780 17.254 1.00 80.69 98 GLY A CA 1
ATOM 809 C C . GLY A 1 98 ? 6.599 -4.275 16.971 1.00 80.69 98 GLY A C 1
ATOM 810 O O . GLY A 1 98 ? 5.967 -3.518 17.703 1.00 80.69 98 GLY A O 1
ATOM 811 N N . GLU A 1 99 ? 7.279 -3.842 15.911 1.00 83.38 99 GLU A N 1
ATOM 812 C CA . GLU A 1 99 ? 7.269 -2.463 15.428 1.00 83.38 99 GLU A CA 1
ATOM 813 C C . GLU A 1 99 ? 6.846 -2.415 13.962 1.00 83.38 99 GLU A C 1
ATOM 815 O O . GLU A 1 99 ? 7.239 -3.262 13.157 1.00 83.38 99 GLU A O 1
ATOM 820 N N . LEU A 1 100 ? 6.039 -1.410 13.622 1.00 86.62 100 LEU A N 1
ATOM 821 C CA . LEU A 1 100 ? 5.603 -1.139 12.259 1.00 86.62 100 LEU A CA 1
ATOM 822 C C . LEU A 1 100 ? 6.582 -0.170 11.592 1.00 86.62 100 LEU A C 1
ATOM 824 O O . LEU A 1 100 ? 6.708 0.977 12.017 1.00 86.62 100 LEU A O 1
ATOM 828 N N . ASN A 1 101 ? 7.230 -0.618 10.521 1.00 87.00 101 ASN A N 1
ATOM 829 C CA . ASN A 1 101 ? 8.233 0.142 9.788 1.00 87.00 101 ASN A CA 1
ATOM 830 C C . ASN A 1 101 ? 7.766 0.441 8.363 1.00 87.00 101 ASN A C 1
ATOM 832 O O . ASN A 1 101 ? 7.257 -0.438 7.668 1.00 87.00 101 ASN A O 1
ATOM 836 N N . LEU A 1 102 ? 7.982 1.679 7.914 1.00 87.38 102 LEU A N 1
ATOM 837 C CA . LEU A 1 102 ? 7.791 2.077 6.522 1.00 87.38 102 LEU A CA 1
ATOM 838 C C . LEU A 1 102 ? 9.105 1.880 5.763 1.00 87.38 102 LEU A C 1
ATOM 840 O O . LEU A 1 102 ? 10.133 2.444 6.139 1.00 87.38 102 LEU A O 1
ATOM 844 N N . LYS A 1 103 ? 9.070 1.098 4.689 1.00 88.50 103 LYS A N 1
ATOM 845 C CA . LYS A 1 103 ? 10.222 0.798 3.837 1.00 88.50 103 LYS A CA 1
ATOM 846 C C . LYS A 1 103 ? 9.973 1.239 2.406 1.00 88.50 103 LYS A C 1
ATOM 848 O O . LYS A 1 103 ? 8.832 1.364 1.966 1.00 88.50 103 LYS A O 1
ATOM 853 N N . GLN A 1 104 ? 11.063 1.481 1.685 1.00 90.62 104 GLN A N 1
ATOM 854 C CA . GLN A 1 104 ? 11.037 1.816 0.268 1.00 90.62 104 GLN A CA 1
ATOM 855 C C . GLN A 1 104 ? 12.090 1.011 -0.479 1.00 90.62 104 GLN A C 1
ATOM 857 O O . GLN A 1 104 ? 13.209 0.850 0.007 1.00 90.62 104 GLN A O 1
ATOM 862 N N . GLU A 1 105 ? 11.742 0.548 -1.673 1.00 91.81 105 GLU A N 1
ATOM 863 C CA . GLU A 1 105 ? 12.673 -0.129 -2.569 1.00 91.81 105 GLU A CA 1
ATOM 864 C C . GLU A 1 105 ? 12.422 0.252 -4.029 1.00 91.81 105 GLU A C 1
ATOM 866 O O . GLU A 1 105 ? 11.294 0.538 -4.435 1.00 91.81 105 GLU A O 1
ATOM 871 N N . GLU A 1 106 ? 13.487 0.280 -4.828 1.00 91.88 106 GLU A N 1
ATOM 872 C CA . GLU A 1 106 ? 13.374 0.488 -6.270 1.00 91.88 106 GLU A CA 1
ATOM 873 C C . GLU A 1 106 ? 12.931 -0.822 -6.933 1.00 91.88 106 GLU A C 1
ATOM 875 O O . GLU A 1 106 ? 13.612 -1.840 -6.807 1.00 91.88 106 GLU A O 1
ATOM 880 N N . ARG A 1 107 ? 11.805 -0.803 -7.658 1.00 89.81 107 ARG A N 1
ATOM 881 C CA . ARG A 1 107 ? 11.293 -1.972 -8.391 1.00 89.81 107 ARG A CA 1
ATOM 882 C C . ARG A 1 107 ? 11.250 -1.684 -9.883 1.00 89.81 107 ARG A C 1
ATOM 884 O O . ARG A 1 107 ? 10.537 -0.779 -10.320 1.00 89.81 107 ARG A O 1
ATOM 891 N N . TYR A 1 108 ? 11.973 -2.475 -10.671 1.00 91.88 108 TYR A N 1
ATOM 892 C CA . TYR A 1 108 ? 11.996 -2.319 -12.121 1.00 91.88 108 TYR A CA 1
ATOM 893 C C . TYR A 1 108 ? 12.219 -3.634 -12.871 1.00 91.88 108 TYR A C 1
ATOM 895 O O . TYR A 1 108 ? 12.851 -4.561 -12.367 1.00 91.88 108 TYR A O 1
ATOM 903 N N . TYR A 1 109 ? 11.727 -3.670 -14.106 1.00 89.69 109 TYR A N 1
ATOM 904 C CA . TYR A 1 109 ? 12.148 -4.604 -15.141 1.00 89.69 109 TYR A CA 1
ATOM 905 C C . TYR A 1 109 ? 13.213 -3.946 -16.016 1.00 89.69 109 TYR A C 1
ATOM 907 O O . TYR A 1 109 ? 13.243 -2.724 -16.169 1.00 89.69 109 TYR A O 1
ATOM 915 N N . LEU A 1 110 ? 14.092 -4.759 -16.595 1.00 92.31 110 LEU A N 1
ATOM 916 C CA . LEU A 1 110 ? 15.030 -4.312 -17.618 1.00 92.31 110 LEU A CA 1
ATOM 917 C C . LEU A 1 110 ? 14.507 -4.755 -18.977 1.00 92.31 110 LEU A C 1
ATOM 919 O O . LEU A 1 110 ? 14.427 -5.953 -19.247 1.00 92.31 110 LEU A O 1
ATOM 923 N N . ILE A 1 111 ? 14.174 -3.790 -19.827 1.00 91.88 111 ILE A N 1
ATOM 924 C CA . ILE A 1 111 ? 13.707 -4.036 -21.192 1.00 91.88 111 ILE A CA 1
ATOM 925 C C . ILE A 1 111 ? 14.836 -3.683 -22.153 1.00 91.88 111 ILE A C 1
ATOM 927 O O . ILE A 1 111 ? 15.422 -2.606 -22.059 1.00 91.88 111 ILE A O 1
ATOM 931 N N . TRP A 1 112 ? 15.196 -4.605 -23.045 1.00 93.62 112 TRP A N 1
ATOM 932 C CA . TRP A 1 112 ? 16.246 -4.364 -24.034 1.00 93.62 112 TRP A CA 1
ATOM 933 C C . TRP A 1 112 ? 15.738 -3.424 -25.130 1.00 93.62 112 TRP A C 1
ATOM 935 O O . TRP A 1 112 ? 15.019 -3.846 -26.033 1.00 93.62 112 TRP A O 1
ATOM 945 N N . GLU A 1 113 ? 16.148 -2.159 -25.073 1.00 93.12 113 GLU A N 1
ATOM 946 C CA . GLU A 1 113 ? 15.796 -1.140 -26.062 1.00 93.12 113 GLU A CA 1
ATOM 947 C C . GLU A 1 113 ? 16.994 -0.220 -26.330 1.00 93.12 113 GLU A C 1
ATOM 949 O O . GLU A 1 113 ? 17.007 0.947 -25.934 1.00 93.12 113 GLU A O 1
ATOM 954 N N . PRO A 1 114 ? 18.036 -0.703 -27.024 1.00 92.94 114 PRO A N 1
ATOM 955 C CA . PRO A 1 114 ? 19.311 0.009 -27.112 1.00 92.94 114 PRO A CA 1
ATOM 956 C C . PRO A 1 114 ? 19.222 1.360 -27.836 1.00 92.94 114 PRO A C 1
ATOM 958 O O . PRO A 1 114 ? 20.075 2.224 -27.631 1.00 92.94 114 PRO A O 1
ATOM 961 N N . GLN A 1 115 ? 18.186 1.555 -28.657 1.00 93.50 115 GLN A N 1
ATOM 962 C CA . GLN A 1 115 ? 17.920 2.803 -29.377 1.00 93.50 115 GLN A CA 1
ATOM 963 C C . GLN A 1 115 ? 17.125 3.826 -28.549 1.00 93.50 115 GLN A C 1
ATOM 965 O O . GLN A 1 115 ? 17.005 4.980 -28.957 1.00 93.50 115 GLN A O 1
ATOM 970 N N . ASN A 1 116 ? 16.585 3.437 -27.390 1.00 90.06 116 ASN A N 1
ATOM 971 C CA . ASN A 1 116 ? 15.799 4.328 -26.546 1.00 90.06 116 ASN A CA 1
ATOM 972 C C . ASN A 1 116 ? 16.707 5.427 -25.938 1.00 90.06 116 ASN A C 1
ATOM 974 O O . ASN A 1 116 ? 17.803 5.124 -25.437 1.00 90.06 116 ASN A O 1
ATOM 978 N N . PRO A 1 117 ? 16.286 6.710 -25.944 1.00 89.69 117 PRO A N 1
ATOM 979 C CA . PRO A 1 117 ? 17.032 7.793 -25.301 1.00 89.69 117 PRO A CA 1
AT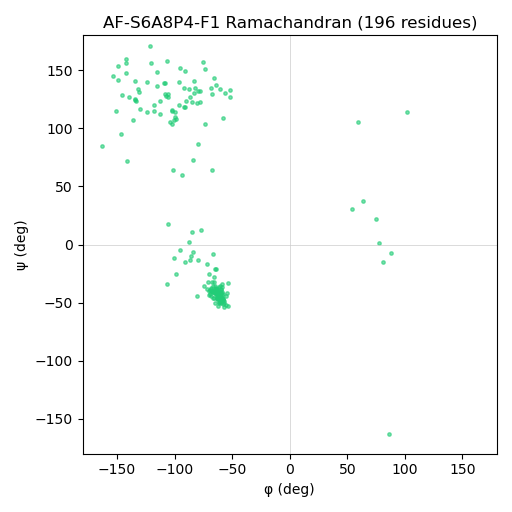OM 980 C C . PRO A 1 117 ? 17.367 7.511 -23.830 1.00 89.69 117 PRO A C 1
ATOM 982 O O . PRO A 1 117 ? 18.452 7.869 -23.376 1.00 89.69 117 PRO A O 1
ATOM 985 N N . ASN A 1 118 ? 16.483 6.797 -23.128 1.00 87.19 118 ASN A N 1
ATOM 986 C CA . ASN A 1 118 ? 16.616 6.453 -21.714 1.00 87.19 118 ASN A CA 1
ATOM 987 C C . ASN A 1 118 ? 17.403 5.155 -21.466 1.00 87.19 118 ASN A C 1
ATOM 989 O O . ASN A 1 118 ? 17.547 4.742 -20.316 1.00 87.19 118 ASN A O 1
ATOM 993 N N . ALA A 1 119 ? 17.918 4.495 -22.511 1.00 92.06 119 ALA A N 1
ATOM 994 C CA . ALA A 1 119 ? 18.696 3.274 -22.341 1.00 92.06 119 ALA A CA 1
ATOM 995 C C . ALA A 1 119 ? 19.994 3.546 -21.570 1.00 92.06 119 ALA A C 1
ATOM 997 O O . ALA A 1 119 ? 20.711 4.512 -21.852 1.00 92.06 119 ALA A O 1
ATOM 998 N N . ILE A 1 120 ? 20.323 2.656 -20.638 1.00 92.5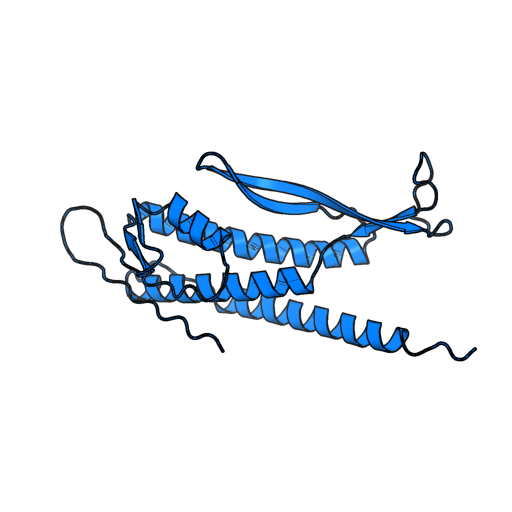6 120 ILE A N 1
ATOM 999 C CA . ILE A 1 120 ? 21.552 2.682 -19.849 1.00 92.56 120 ILE A CA 1
ATOM 1000 C C . ILE A 1 120 ? 22.751 2.691 -20.805 1.00 92.56 120 ILE A C 1
ATOM 1002 O O . ILE A 1 120 ? 22.826 1.899 -21.746 1.00 92.56 120 ILE A O 1
ATOM 1006 N N . LYS A 1 121 ? 23.696 3.610 -20.583 1.00 94.06 121 LYS A N 1
ATOM 1007 C CA . LYS A 1 121 ? 24.827 3.842 -21.499 1.00 94.06 121 LYS A CA 1
ATOM 1008 C C . LYS A 1 121 ? 26.135 3.191 -21.049 1.00 94.06 121 LYS A C 1
ATOM 1010 O O . LYS A 1 121 ? 27.073 3.136 -21.837 1.00 94.06 121 LYS A O 1
ATOM 1015 N N . THR A 1 122 ? 26.217 2.693 -19.814 1.00 92.88 122 THR A N 1
ATOM 1016 C CA . THR A 1 122 ? 27.449 2.122 -19.243 1.00 92.88 122 THR A CA 1
ATOM 1017 C C . THR A 1 122 ? 27.179 0.903 -18.351 1.00 92.88 122 THR A C 1
ATOM 1019 O O . THR A 1 122 ? 26.084 0.731 -17.820 1.00 92.88 122 THR A O 1
ATOM 1022 N N . GLY A 1 123 ? 28.188 0.039 -18.186 1.00 93.06 123 GLY A N 1
ATOM 1023 C CA . GLY A 1 123 ? 28.130 -1.136 -17.307 1.00 93.06 123 GLY A CA 1
ATOM 1024 C C . GLY A 1 123 ? 27.535 -2.398 -17.946 1.00 93.06 123 GLY A C 1
ATOM 1025 O O . GLY A 1 123 ? 27.452 -2.527 -19.161 1.00 93.06 123 GLY A O 1
ATOM 1026 N N . GLN A 1 124 ? 27.140 -3.364 -17.115 1.00 91.31 124 GLN A N 1
ATOM 1027 C CA . GLN A 1 124 ? 26.618 -4.661 -17.578 1.00 91.31 124 GLN A CA 1
ATOM 1028 C C . GLN A 1 124 ? 25.209 -4.579 -18.190 1.00 91.31 124 GLN A C 1
ATOM 1030 O O . GLN A 1 124 ? 24.789 -5.497 -18.883 1.00 91.31 124 GLN A O 1
ATOM 1035 N N . GLN A 1 125 ? 24.484 -3.486 -17.944 1.00 93.81 125 GLN A N 1
ATOM 1036 C CA . GLN A 1 125 ? 23.099 -3.280 -18.382 1.00 93.81 125 GLN A CA 1
ATOM 1037 C C . GLN A 1 125 ? 22.998 -2.293 -19.558 1.00 93.81 125 GLN A C 1
ATOM 1039 O O . GLN A 1 125 ? 21.925 -1.754 -19.816 1.00 93.81 125 GLN A O 1
ATOM 1044 N N . VAL A 1 126 ? 24.102 -2.024 -20.267 1.00 95.25 126 VAL A N 1
ATOM 1045 C CA . VAL A 1 126 ? 24.107 -1.140 -21.447 1.00 95.25 126 VAL A CA 1
ATOM 1046 C C . VAL A 1 126 ? 23.038 -1.580 -22.439 1.00 95.25 126 VAL A C 1
ATOM 1048 O O . VAL A 1 126 ? 22.968 -2.756 -22.766 1.00 95.25 126 VAL A O 1
ATOM 1051 N N . GLY A 1 127 ? 22.240 -0.638 -22.940 1.00 93.94 127 GLY A N 1
ATOM 1052 C CA . GLY A 1 127 ? 21.186 -0.899 -23.920 1.00 93.94 127 GLY A CA 1
ATOM 1053 C C . GLY A 1 127 ? 19.830 -1.284 -23.322 1.00 93.94 127 GLY A C 1
ATOM 1054 O O . GLY A 1 127 ? 18.848 -1.326 -24.057 1.00 93.94 127 GLY A O 1
ATOM 1055 N N . TYR A 1 128 ? 19.740 -1.500 -22.006 1.00 95.19 128 TYR A N 1
ATOM 1056 C CA . TYR A 1 128 ? 18.467 -1.732 -21.323 1.00 95.19 128 TYR A CA 1
ATOM 1057 C C . TYR A 1 128 ? 17.842 -0.430 -20.812 1.00 95.19 128 TYR A C 1
ATOM 1059 O O . TYR A 1 128 ? 18.547 0.498 -20.415 1.00 95.19 128 TYR A O 1
ATOM 1067 N N . VAL A 1 129 ? 16.514 -0.384 -20.764 1.00 91.69 129 VAL A N 1
ATOM 1068 C CA . VAL A 1 129 ? 15.705 0.660 -20.126 1.00 91.69 129 VAL A CA 1
ATOM 1069 C C . VAL A 1 129 ? 15.080 0.080 -18.861 1.00 91.69 129 VAL A C 1
ATOM 1071 O O . VAL A 1 129 ? 14.635 -1.069 -18.853 1.00 91.69 129 VAL A O 1
ATOM 1074 N N . LYS A 1 130 ? 15.059 0.868 -17.782 1.00 91.44 130 LYS A N 1
ATOM 1075 C CA . LYS A 1 130 ? 14.324 0.518 -16.564 1.00 91.44 130 LYS A CA 1
ATOM 1076 C C . LYS A 1 130 ? 12.850 0.849 -16.751 1.00 91.44 130 LYS A C 1
ATOM 1078 O O . LYS A 1 130 ? 12.509 2.014 -16.939 1.00 91.44 130 LYS A O 1
ATOM 1083 N N . GLU A 1 131 ? 11.990 -0.147 -16.615 1.00 89.25 131 GLU A N 1
ATOM 1084 C CA . GLU A 1 131 ? 10.546 0.058 -16.532 1.00 89.25 131 GLU A CA 1
ATOM 1085 C C . GLU A 1 131 ? 10.024 -0.226 -15.124 1.00 89.25 131 GLU A C 1
ATOM 1087 O O . GLU A 1 131 ? 10.453 -1.208 -14.521 1.00 89.25 131 GLU A O 1
ATOM 1092 N N . PRO A 1 132 ? 9.095 0.585 -14.585 1.00 89.38 132 PRO A N 1
ATOM 1093 C CA . PRO A 1 132 ? 8.475 0.331 -13.287 1.00 89.38 132 PRO A CA 1
ATOM 1094 C C . PRO A 1 132 ? 7.906 -1.085 -13.167 1.00 89.38 132 PRO A C 1
ATOM 1096 O O . PRO A 1 132 ? 7.077 -1.497 -13.978 1.00 89.38 132 PRO A O 1
ATOM 1099 N N . ALA A 1 133 ? 8.297 -1.814 -12.121 1.00 88.81 133 ALA A N 1
ATOM 1100 C CA . ALA A 1 133 ? 7.758 -3.143 -11.847 1.00 88.81 133 ALA A CA 1
ATOM 1101 C C . ALA A 1 133 ? 6.693 -3.084 -10.745 1.00 88.81 133 ALA A C 1
ATOM 1103 O O . ALA A 1 133 ? 7.006 -2.918 -9.565 1.00 88.81 133 ALA A O 1
ATOM 1104 N N . LEU A 1 134 ? 5.427 -3.243 -11.140 1.00 86.44 134 LEU A N 1
ATOM 1105 C CA . LEU A 1 134 ? 4.291 -3.391 -10.232 1.00 86.44 134 LEU A CA 1
ATOM 1106 C C . LEU A 1 134 ? 3.255 -4.342 -10.841 1.00 86.44 134 LEU A C 1
ATOM 1108 O O . LEU A 1 134 ? 2.805 -4.129 -11.966 1.00 86.44 134 LEU A O 1
ATOM 1112 N N . ASN A 1 135 ? 2.826 -5.352 -10.084 1.00 84.06 135 ASN A N 1
ATOM 1113 C CA . ASN A 1 135 ? 1.655 -6.145 -10.452 1.00 84.06 135 ASN A CA 1
ATOM 1114 C C . ASN A 1 135 ? 0.385 -5.375 -10.056 1.00 84.06 135 ASN A C 1
ATOM 1116 O O . ASN A 1 135 ? -0.136 -5.534 -8.954 1.00 84.06 135 ASN A O 1
ATOM 1120 N N . VAL A 1 136 ? -0.084 -4.505 -10.953 1.00 84.88 136 VAL A N 1
ATOM 1121 C CA . VAL A 1 136 ? -1.212 -3.595 -10.695 1.00 84.88 136 VAL A CA 1
ATOM 1122 C C . VAL A 1 136 ? -2.498 -4.350 -10.344 1.00 84.88 136 VAL A C 1
ATOM 1124 O O . VAL A 1 136 ? -3.231 -3.909 -9.462 1.00 84.88 136 VAL A O 1
ATOM 1127 N N . GLU A 1 137 ? -2.764 -5.487 -10.991 1.00 83.00 137 GLU A N 1
ATOM 1128 C CA . GLU A 1 137 ? -3.946 -6.311 -10.712 1.00 83.00 137 GLU A CA 1
ATOM 1129 C C . GLU A 1 137 ? -3.941 -6.817 -9.267 1.00 83.00 137 GLU A C 1
ATOM 1131 O O . GLU A 1 137 ? -4.912 -6.629 -8.529 1.00 83.00 137 GLU A O 1
ATOM 1136 N N . HIS A 1 138 ? -2.820 -7.406 -8.845 1.00 81.69 138 HIS A N 1
ATOM 1137 C CA . HIS A 1 138 ? -2.654 -7.920 -7.491 1.00 81.69 138 HIS A CA 1
ATOM 1138 C C . HIS A 1 138 ? -2.765 -6.805 -6.442 1.00 81.69 138 HIS A C 1
ATOM 1140 O O . HIS A 1 138 ? -3.493 -6.945 -5.460 1.00 81.69 138 HIS A O 1
ATOM 1146 N N . GLU A 1 139 ? -2.099 -5.673 -6.672 1.00 83.69 139 GLU A N 1
ATOM 1147 C CA . GLU A 1 139 ? -2.117 -4.520 -5.765 1.00 83.69 139 GLU A CA 1
ATOM 1148 C C . GLU A 1 139 ? -3.518 -3.905 -5.640 1.00 83.69 139 GLU A C 1
ATOM 1150 O O . GLU A 1 139 ? -3.951 -3.554 -4.541 1.00 83.69 139 GLU A O 1
ATOM 1155 N N . LEU A 1 140 ? -4.279 -3.824 -6.739 1.00 82.50 140 LEU A N 1
ATOM 1156 C CA . LEU A 1 140 ? -5.672 -3.372 -6.711 1.00 82.50 140 LEU A CA 1
ATOM 1157 C C . LEU A 1 140 ? -6.579 -4.354 -5.965 1.00 82.50 140 LEU A C 1
ATOM 1159 O O . LEU A 1 140 ? -7.428 -3.916 -5.187 1.00 82.50 140 LEU A O 1
ATOM 1163 N N . ALA A 1 141 ? -6.398 -5.662 -6.160 1.00 78.38 141 ALA A N 1
ATOM 1164 C CA . ALA A 1 141 ? -7.155 -6.679 -5.434 1.00 78.38 141 ALA A CA 1
ATOM 1165 C C . ALA A 1 141 ? -6.897 -6.595 -3.920 1.00 78.38 141 ALA A C 1
ATOM 1167 O O . ALA A 1 141 ? -7.840 -6.573 -3.123 1.00 78.38 141 ALA A O 1
ATOM 1168 N N . LEU A 1 142 ? -5.627 -6.464 -3.519 1.00 77.56 142 LEU A N 1
ATOM 1169 C CA . LEU A 1 142 ? -5.248 -6.221 -2.129 1.00 77.56 142 LEU A CA 1
ATOM 1170 C C . LEU A 1 142 ? -5.879 -4.933 -1.600 1.00 77.56 142 LEU A C 1
ATOM 1172 O O . LEU A 1 142 ? -6.471 -4.935 -0.522 1.00 77.56 142 LEU A O 1
ATOM 1176 N N . LEU A 1 143 ? -5.788 -3.834 -2.344 1.00 83.31 143 LEU A N 1
ATOM 1177 C CA . LEU A 1 143 ? -6.341 -2.547 -1.938 1.00 83.31 143 LEU A CA 1
ATOM 1178 C C . LEU A 1 143 ? -7.860 -2.609 -1.718 1.00 83.31 143 LEU A C 1
ATOM 1180 O O . LEU A 1 143 ? -8.342 -2.076 -0.721 1.00 83.31 143 LEU A O 1
ATOM 1184 N N . VAL A 1 144 ? -8.608 -3.291 -2.592 1.00 82.12 144 VAL A N 1
ATOM 1185 C CA . VAL A 1 144 ? -10.060 -3.501 -2.441 1.00 82.12 144 VAL A CA 1
ATOM 1186 C C . VAL A 1 144 ? -10.373 -4.265 -1.156 1.00 82.12 144 VAL A C 1
ATOM 1188 O O . VAL A 1 144 ? -11.233 -3.835 -0.385 1.00 82.12 144 VAL A O 1
ATOM 1191 N N . ASN A 1 145 ? -9.655 -5.359 -0.889 1.00 76.00 145 ASN A N 1
ATOM 1192 C CA . ASN A 1 145 ? -9.858 -6.165 0.317 1.00 76.00 145 ASN A CA 1
ATOM 1193 C C . ASN A 1 145 ? -9.560 -5.361 1.588 1.00 76.00 145 ASN A C 1
ATOM 1195 O O . ASN A 1 145 ? -10.349 -5.347 2.534 1.00 76.00 145 ASN A O 1
ATOM 1199 N N . ASN A 1 146 ? -8.440 -4.641 1.587 1.00 77.94 146 ASN A N 1
ATOM 1200 C CA . ASN A 1 146 ? -8.013 -3.802 2.699 1.00 77.94 146 ASN A CA 1
ATOM 1201 C C . ASN A 1 146 ? -8.978 -2.644 2.956 1.00 77.94 146 ASN A C 1
ATOM 1203 O O . ASN A 1 146 ? -9.328 -2.368 4.102 1.00 77.94 146 ASN A O 1
ATOM 1207 N N . TYR A 1 147 ? -9.454 -1.993 1.897 1.00 83.75 147 TYR A N 1
ATOM 1208 C CA . TYR A 1 147 ? -10.438 -0.926 2.012 1.00 83.75 147 TYR A CA 1
ATOM 1209 C C . TYR A 1 147 ? -11.785 -1.448 2.514 1.00 83.75 147 TYR A C 1
ATOM 1211 O O . TYR A 1 147 ? -12.395 -0.809 3.368 1.00 83.75 147 TYR A O 1
ATOM 1219 N N . SER A 1 148 ? -12.236 -2.615 2.042 1.00 79.06 148 SER A N 1
ATOM 1220 C CA . SER A 1 148 ? -13.459 -3.245 2.547 1.00 79.06 148 SER A CA 1
ATOM 1221 C C . SER A 1 148 ? -13.365 -3.504 4.049 1.00 79.06 148 SER A C 1
ATOM 1223 O O . SER A 1 148 ? -14.312 -3.218 4.777 1.00 79.06 148 SER A O 1
ATOM 1225 N N . PHE A 1 149 ? -12.216 -3.994 4.521 1.00 76.50 149 PHE A N 1
ATOM 1226 C CA . PHE A 1 149 ? -11.968 -4.180 5.947 1.00 76.50 149 PHE A CA 1
ATOM 1227 C C . PHE A 1 149 ? -12.011 -2.845 6.707 1.00 76.50 149 PHE A C 1
ATOM 1229 O O . PHE A 1 149 ? -12.766 -2.704 7.668 1.00 76.50 149 PHE A O 1
ATOM 1236 N N . TYR A 1 150 ? -11.237 -1.852 6.254 1.00 80.88 150 TYR A N 1
ATOM 1237 C CA . TYR A 1 150 ? -11.152 -0.531 6.883 1.00 80.88 150 TYR A CA 1
ATOM 1238 C C . TYR A 1 150 ? -12.511 0.173 6.953 1.00 80.88 150 TYR A C 1
ATOM 1240 O O . TYR A 1 150 ? -12.869 0.728 7.990 1.00 80.88 150 TYR A O 1
ATOM 1248 N N . LYS A 1 151 ? -13.289 0.120 5.867 1.00 80.38 151 LYS A N 1
ATOM 1249 C CA . LYS A 1 151 ? -14.630 0.703 5.790 1.00 80.38 151 LYS A CA 1
ATOM 1250 C C . LYS A 1 151 ? -15.524 0.134 6.881 1.00 80.38 151 LYS A C 1
ATOM 1252 O O . LYS A 1 151 ? -16.125 0.886 7.638 1.00 80.38 151 LYS A O 1
ATOM 1257 N N . GLU A 1 152 ? -15.616 -1.182 6.961 1.00 74.94 152 GLU A N 1
ATOM 1258 C CA . GLU A 1 152 ? -16.502 -1.835 7.915 1.00 74.94 152 GLU A CA 1
ATOM 1259 C C . GLU A 1 152 ? -16.043 -1.632 9.367 1.00 74.94 152 GLU A C 1
ATOM 1261 O O . GLU A 1 152 ? -16.854 -1.323 10.244 1.00 74.94 152 GLU A O 1
ATOM 1266 N N . PHE A 1 153 ? -14.731 -1.697 9.607 1.00 75.62 153 PHE A N 1
ATOM 1267 C CA . PHE A 1 153 ? -14.124 -1.357 10.891 1.00 75.62 153 PHE A CA 1
ATOM 1268 C C . PHE A 1 153 ? -14.467 0.079 11.318 1.00 75.62 153 PHE A C 1
ATOM 1270 O O . PHE A 1 153 ? -14.970 0.304 12.420 1.00 75.62 153 PHE A O 1
ATOM 1277 N N . GLY A 1 154 ? -14.266 1.057 10.434 1.00 77.62 154 GLY A N 1
ATOM 1278 C CA . GLY A 1 154 ? -14.548 2.459 10.723 1.00 77.62 154 GLY A CA 1
ATOM 1279 C C . GLY A 1 154 ? -16.044 2.756 10.879 1.00 77.62 154 GLY A C 1
ATOM 1280 O O . GLY A 1 154 ? -16.418 3.500 11.782 1.00 77.62 154 GLY A O 1
ATOM 1281 N N . MET A 1 155 ? -16.921 2.119 10.094 1.00 76.00 155 MET A N 1
ATOM 1282 C CA . MET A 1 155 ? -18.377 2.220 10.272 1.00 76.00 155 MET A CA 1
ATOM 1283 C C . MET A 1 155 ? -18.803 1.718 11.652 1.00 76.00 155 MET A C 1
ATOM 1285 O O . MET A 1 155 ? -19.618 2.353 12.327 1.00 76.00 155 MET A O 1
ATOM 1289 N N . ALA A 1 156 ? -18.229 0.603 12.104 1.00 72.12 156 ALA A N 1
ATOM 1290 C CA . ALA A 1 156 ? -18.496 0.076 13.430 1.00 72.12 156 ALA A CA 1
ATOM 1291 C C . ALA A 1 156 ? -18.004 1.034 14.535 1.00 72.12 156 ALA A C 1
ATOM 1293 O O . ALA A 1 156 ? -18.707 1.229 15.531 1.00 72.12 156 ALA A O 1
ATOM 1294 N N . LEU A 1 157 ? -16.847 1.684 14.351 1.00 72.69 157 LEU A N 1
ATOM 1295 C CA . LEU A 1 157 ? -16.346 2.715 15.270 1.00 72.69 157 LEU A CA 1
ATOM 1296 C C . LEU A 1 157 ? -17.262 3.936 15.342 1.00 72.69 157 LEU A C 1
ATOM 1298 O O . LEU A 1 157 ? -17.608 4.367 16.444 1.00 72.69 157 LEU A O 1
ATOM 1302 N N . MET A 1 158 ? -17.717 4.447 14.196 1.00 76.00 158 MET A N 1
ATOM 1303 C CA . MET A 1 158 ? -18.630 5.594 14.122 1.00 76.00 158 MET A CA 1
ATOM 1304 C C . MET A 1 158 ? -19.947 5.351 14.871 1.00 76.00 158 MET A C 1
ATOM 1306 O O . MET A 1 158 ? -20.500 6.271 15.475 1.00 76.00 158 MET A O 1
ATOM 1310 N N . GLN A 1 159 ? -20.451 4.111 14.884 1.00 71.56 159 GLN A N 1
ATOM 1311 C CA . GLN A 1 159 ? -21.649 3.749 15.656 1.00 71.56 159 GLN A CA 1
ATOM 1312 C C . GLN A 1 159 ? -21.451 3.874 17.176 1.00 71.56 159 GLN A C 1
ATOM 1314 O O . GLN A 1 159 ? -22.433 3.960 17.917 1.00 71.56 159 GLN A O 1
ATOM 1319 N N . LYS A 1 160 ? -20.205 3.848 17.660 1.00 67.88 160 LYS A N 1
ATOM 1320 C CA . LYS A 1 160 ? -19.869 3.870 19.091 1.00 67.88 160 LYS A CA 1
ATOM 1321 C C . LYS A 1 160 ? -19.312 5.189 19.568 1.00 67.88 160 LYS A C 1
ATOM 1323 O O . LYS A 1 160 ? -19.576 5.573 20.704 1.00 67.88 160 LYS A O 1
ATOM 1328 N N . ASP A 1 161 ? -18.562 5.869 18.720 1.00 68.31 161 ASP A N 1
ATOM 1329 C CA . ASP A 1 161 ? -17.990 7.163 19.025 1.00 68.31 161 ASP A CA 1
ATOM 1330 C C . ASP A 1 161 ? -18.174 8.090 17.820 1.00 68.31 161 ASP A C 1
ATOM 1332 O O . ASP A 1 161 ? -17.510 7.964 16.793 1.00 68.31 161 ASP A O 1
ATOM 1336 N N . LYS A 1 162 ? -19.100 9.044 17.973 1.00 70.44 162 LYS A N 1
ATOM 1337 C CA . LYS A 1 162 ? -19.472 10.018 16.937 1.00 70.44 162 LYS A CA 1
ATOM 1338 C C . LYS A 1 162 ? -18.350 11.010 16.598 1.00 70.44 162 LYS A C 1
ATOM 1340 O O . LYS A 1 162 ? -18.520 11.793 15.671 1.00 70.44 162 LYS A O 1
ATOM 1345 N N . SER A 1 163 ? -17.250 11.022 17.358 1.00 70.12 163 SER A N 1
ATOM 1346 C CA . SER A 1 163 ? -16.068 11.834 17.044 1.00 70.12 163 SER A CA 1
ATOM 1347 C C . SER A 1 163 ? -15.169 11.207 15.975 1.00 70.12 163 SER A C 1
ATOM 1349 O O . SER A 1 163 ? -14.317 11.899 15.424 1.00 70.12 163 SER A O 1
ATOM 1351 N N . PHE A 1 164 ? -15.375 9.928 15.642 1.00 69.00 164 PHE A N 1
ATOM 1352 C CA . PHE A 1 164 ? -14.705 9.293 14.513 1.00 69.00 164 PHE A CA 1
ATOM 1353 C C . PHE A 1 164 ? -15.446 9.590 13.215 1.00 69.00 164 PHE A C 1
ATOM 1355 O O . PHE A 1 164 ? -16.675 9.559 13.156 1.00 69.00 164 PHE A O 1
ATOM 1362 N N . PHE A 1 165 ? -14.677 9.832 12.158 1.00 71.38 165 PHE A N 1
ATOM 1363 C CA . PHE A 1 165 ? -15.187 10.020 10.811 1.00 71.38 165 PHE A CA 1
ATOM 1364 C C . PHE A 1 165 ? -14.266 9.308 9.825 1.00 71.38 165 PHE A C 1
ATOM 1366 O O . PHE A 1 165 ? -13.060 9.555 9.820 1.00 71.38 165 PHE A O 1
ATOM 1373 N N . ILE A 1 166 ? -14.840 8.448 8.984 1.00 75.81 166 ILE A N 1
ATOM 1374 C CA . ILE A 1 166 ? -14.127 7.815 7.875 1.00 75.81 166 ILE A CA 1
ATOM 1375 C C . ILE A 1 166 ? -14.596 8.402 6.543 1.00 75.81 166 ILE A C 1
ATOM 1377 O O . ILE A 1 166 ? -15.790 8.459 6.254 1.00 75.81 166 ILE A O 1
ATOM 1381 N N . ASP A 1 167 ? -13.647 8.823 5.708 1.00 76.94 167 ASP A N 1
ATOM 1382 C CA . ASP A 1 167 ? -13.923 9.340 4.363 1.00 76.94 167 ASP A CA 1
ATOM 1383 C C . ASP A 1 167 ? -14.041 8.178 3.364 1.00 76.94 167 ASP A C 1
ATOM 1385 O O . ASP A 1 167 ? -13.136 7.873 2.583 1.00 76.94 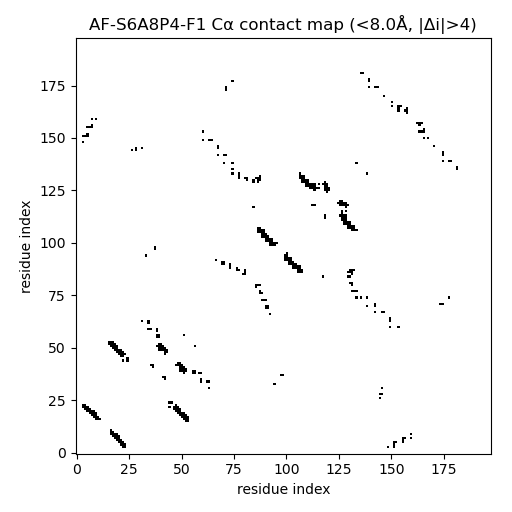167 ASP A O 1
ATOM 1389 N N . VAL A 1 168 ? -15.160 7.457 3.465 1.00 77.12 168 VAL A N 1
ATOM 1390 C CA . VAL A 1 168 ? -15.466 6.278 2.639 1.00 77.12 168 VAL A CA 1
ATOM 1391 C C . VAL A 1 168 ? -15.496 6.645 1.158 1.00 77.12 168 VAL A C 1
ATOM 1393 O O . VAL A 1 168 ? -15.000 5.873 0.331 1.00 77.12 168 VAL A O 1
ATOM 1396 N N . ASP A 1 169 ? -16.041 7.816 0.837 1.00 80.12 169 ASP A N 1
ATOM 1397 C CA . ASP A 1 169 ? -16.300 8.254 -0.531 1.00 80.12 169 ASP A CA 1
ATOM 1398 C C . ASP A 1 169 ? -15.004 8.564 -1.280 1.00 80.12 169 ASP A C 1
ATOM 1400 O O . ASP A 1 169 ? -14.834 8.098 -2.410 1.00 80.12 169 ASP A O 1
ATOM 1404 N N . LYS A 1 170 ? -14.043 9.251 -0.641 1.00 85.75 170 LYS A N 1
ATOM 1405 C CA . LYS A 1 170 ? -12.713 9.503 -1.222 1.00 85.75 170 LYS A CA 1
ATOM 1406 C C . LYS A 1 170 ? -12.049 8.208 -1.679 1.00 85.75 170 LYS A C 1
ATOM 1408 O O . LYS A 1 170 ? -11.596 8.108 -2.821 1.00 85.75 170 LYS A O 1
ATOM 1413 N N . TYR A 1 171 ? -11.964 7.214 -0.796 1.00 84.88 171 TYR A N 1
ATOM 1414 C CA . TYR A 1 171 ? -11.259 5.970 -1.110 1.00 84.88 171 TYR A CA 1
ATOM 1415 C C . TYR A 1 171 ? -12.028 5.114 -2.111 1.00 84.88 171 TYR A C 1
ATOM 1417 O O . TYR A 1 171 ? -11.412 4.571 -3.026 1.00 84.88 171 TYR A O 1
ATOM 1425 N N . SER A 1 172 ? -13.360 5.055 -2.005 1.00 85.56 172 SER A N 1
ATOM 1426 C CA . SER A 1 172 ? -14.191 4.366 -2.996 1.00 85.56 172 SER A CA 1
ATOM 1427 C C . SER A 1 172 ? -13.978 4.948 -4.392 1.00 85.56 172 SER A C 1
ATOM 1429 O O . SER A 1 172 ? -13.739 4.208 -5.347 1.00 85.56 172 SER A O 1
ATOM 1431 N N . PHE A 1 173 ? -14.000 6.278 -4.507 1.00 88.50 173 PHE A N 1
ATOM 1432 C CA . PHE A 1 173 ? -13.769 6.975 -5.764 1.00 88.50 173 PHE A CA 1
ATOM 1433 C C . PHE A 1 173 ? -12.387 6.656 -6.348 1.00 88.50 173 PHE A C 1
ATOM 1435 O O . PHE A 1 173 ? -12.291 6.264 -7.511 1.00 88.50 173 PHE A O 1
ATOM 1442 N N . LEU A 1 174 ? -11.321 6.777 -5.549 1.00 88.31 174 LEU A N 1
ATOM 1443 C CA . LEU A 1 174 ? -9.950 6.546 -6.015 1.00 88.31 174 LEU A CA 1
ATOM 1444 C C . LEU A 1 174 ? -9.708 5.094 -6.445 1.00 88.31 174 LEU A C 1
ATOM 1446 O O . LEU A 1 174 ? -9.093 4.859 -7.484 1.00 88.31 174 LEU A O 1
ATOM 1450 N N . ILE A 1 175 ? -10.213 4.120 -5.685 1.00 87.56 175 ILE A N 1
ATOM 1451 C CA . ILE A 1 175 ? -10.090 2.695 -6.024 1.00 87.56 175 ILE A CA 1
ATOM 1452 C C . ILE A 1 175 ? -10.819 2.400 -7.337 1.00 87.56 175 ILE A C 1
ATOM 1454 O O . ILE A 1 175 ? -10.245 1.792 -8.240 1.00 87.56 175 ILE A O 1
ATOM 1458 N N . ASN A 1 176 ? -12.054 2.887 -7.486 1.00 87.00 176 ASN A N 1
ATOM 1459 C CA . ASN A 1 176 ? -12.828 2.712 -8.716 1.00 87.00 176 ASN A CA 1
ATOM 1460 C C . ASN A 1 176 ? -12.169 3.389 -9.923 1.00 87.00 176 ASN A C 1
ATOM 1462 O O . ASN A 1 176 ? -12.178 2.831 -11.022 1.00 87.00 176 ASN A O 1
ATOM 1466 N N . TYR A 1 177 ? -11.568 4.565 -9.726 1.00 90.12 177 TYR A N 1
ATOM 1467 C CA . TYR A 1 177 ? -10.799 5.242 -10.763 1.00 90.12 177 TYR A CA 1
ATOM 1468 C C . TYR A 1 177 ? -9.646 4.362 -11.264 1.00 90.12 177 TYR A C 1
ATOM 1470 O O . TYR A 1 177 ? -9.554 4.117 -12.466 1.00 90.12 177 TYR A O 1
ATOM 1478 N N . TYR A 1 178 ? -8.810 3.823 -10.371 1.00 88.56 178 TYR A N 1
ATOM 1479 C CA . TYR A 1 178 ? -7.670 3.001 -10.792 1.00 88.56 178 TYR A CA 1
ATOM 1480 C C . TYR A 1 178 ? -8.073 1.634 -11.351 1.00 88.56 178 TYR A C 1
ATOM 1482 O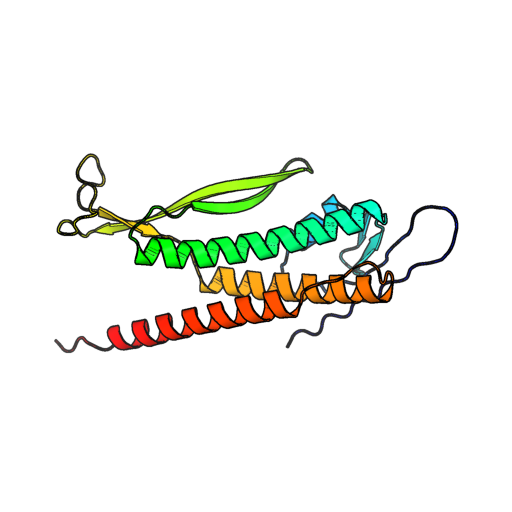 O . TYR A 1 178 ? -7.430 1.165 -12.288 1.00 88.56 178 TYR A O 1
ATOM 1490 N N . LEU A 1 179 ? -9.165 1.033 -10.865 1.00 87.00 179 LEU A N 1
ATOM 1491 C CA . LEU A 1 179 ? -9.756 -0.156 -11.491 1.00 87.00 179 LEU A CA 1
ATOM 1492 C C . LEU A 1 179 ? -10.167 0.121 -12.941 1.00 87.00 179 LEU A C 1
ATOM 1494 O O . LEU A 1 179 ? -9.939 -0.710 -13.817 1.00 87.00 179 LEU A O 1
ATOM 1498 N N . LYS A 1 180 ? -10.750 1.295 -13.214 1.00 87.50 180 LYS A N 1
ATOM 1499 C CA . LYS A 1 180 ? -11.113 1.700 -14.576 1.00 87.50 180 LYS A CA 1
ATOM 1500 C C . LYS A 1 180 ? -9.879 1.926 -15.451 1.00 87.50 180 LYS A C 1
ATOM 1502 O O . LYS A 1 180 ? -9.861 1.436 -16.574 1.00 87.50 180 LYS A O 1
ATOM 1507 N N . VAL A 1 181 ? -8.863 2.633 -14.947 1.00 87.12 181 VAL A N 1
ATOM 1508 C CA . VAL A 1 181 ? -7.603 2.867 -15.680 1.00 87.12 181 VAL A CA 1
ATOM 1509 C C . VAL A 1 181 ? -6.945 1.539 -16.063 1.00 87.12 181 VAL A C 1
ATOM 1511 O O . VAL A 1 181 ? -6.621 1.341 -17.229 1.00 87.12 181 VAL A O 1
ATOM 1514 N N . PHE A 1 182 ? -6.837 0.600 -15.119 1.00 84.81 182 PHE A N 1
ATOM 1515 C CA . PHE A 1 182 ? -6.261 -0.722 -15.369 1.00 84.81 182 PHE A CA 1
ATOM 1516 C C . PHE A 1 182 ? -7.026 -1.516 -16.443 1.00 84.81 182 PHE A C 1
ATOM 1518 O O . PHE A 1 182 ? -6.417 -2.120 -17.326 1.00 84.81 182 PHE A O 1
ATOM 1525 N N . ARG A 1 183 ? -8.367 -1.485 -16.414 1.00 81.88 183 ARG A N 1
ATOM 1526 C CA . ARG A 1 183 ? -9.203 -2.129 -17.445 1.00 81.88 183 ARG A CA 1
ATOM 1527 C C . ARG A 1 183 ? -8.967 -1.543 -18.835 1.00 81.88 183 ARG A C 1
ATOM 1529 O O . ARG A 1 183 ? -8.827 -2.286 -19.794 1.00 81.88 183 ARG A O 1
ATOM 1536 N N . MET A 1 184 ? -8.863 -0.220 -18.938 1.00 81.25 184 MET A N 1
ATOM 1537 C CA . MET A 1 184 ? -8.581 0.428 -20.220 1.00 81.25 184 MET A CA 1
ATOM 1538 C C . MET A 1 184 ? -7.191 0.053 -20.757 1.00 81.25 184 MET A C 1
ATOM 1540 O O . MET A 1 184 ? -7.052 -0.172 -21.952 1.00 81.25 184 MET A O 1
ATOM 1544 N N . GLU A 1 185 ? -6.164 -0.046 -19.905 1.00 75.25 185 GLU A N 1
ATOM 1545 C CA . GLU A 1 185 ? -4.823 -0.470 -20.346 1.00 75.25 185 GLU A CA 1
ATOM 1546 C C . GLU A 1 185 ? -4.770 -1.947 -20.772 1.00 75.25 185 GLU A C 1
ATOM 1548 O O . GLU A 1 185 ? -4.098 -2.272 -21.751 1.00 75.25 185 GLU A O 1
ATOM 1553 N N . SER A 1 186 ? -5.487 -2.834 -20.076 1.00 69.56 186 SER A N 1
ATOM 1554 C CA . SER A 1 186 ? -5.548 -4.263 -20.427 1.00 69.56 186 SER A CA 1
ATOM 1555 C C . SER A 1 186 ? -6.302 -4.511 -21.735 1.00 69.56 186 SER A C 1
ATOM 1557 O O . SER A 1 186 ? -5.791 -5.223 -22.593 1.00 69.56 186 SER A O 1
ATOM 1559 N N . GLU A 1 187 ? -7.437 -3.843 -21.958 1.00 67.50 187 GLU A N 1
ATOM 1560 C CA . GLU A 1 187 ? -8.179 -3.930 -23.226 1.00 67.50 187 GLU A CA 1
ATOM 1561 C C . GLU A 1 187 ? -7.354 -3.429 -24.425 1.00 67.50 187 GLU A C 1
ATOM 1563 O O . GLU A 1 187 ? -7.425 -3.994 -25.515 1.00 67.50 187 GLU A O 1
ATOM 1568 N N . VAL A 1 188 ? -6.532 -2.391 -24.231 1.00 58.81 188 VAL A N 1
ATOM 1569 C CA . VAL A 1 188 ? -5.615 -1.890 -25.267 1.00 58.81 188 VAL A CA 1
ATOM 1570 C C . VAL A 1 188 ? -4.474 -2.884 -25.519 1.00 58.81 188 VAL A C 1
ATOM 1572 O O . VAL A 1 188 ? -4.122 -3.122 -26.672 1.00 58.81 188 VAL A O 1
ATOM 1575 N N . SER A 1 189 ? -3.927 -3.506 -24.470 1.00 52.84 189 SER A N 1
ATOM 1576 C CA . SER A 1 189 ? -2.895 -4.551 -24.572 1.00 52.84 189 SER A CA 1
ATOM 1577 C C . SER A 1 189 ? -3.386 -5.787 -25.339 1.00 52.84 189 SER A C 1
ATOM 1579 O O . SER A 1 189 ? -2.681 -6.309 -26.207 1.00 52.84 189 SER A O 1
ATOM 1581 N N . ASP A 1 190 ? -4.618 -6.227 -25.078 1.00 42.31 190 ASP A N 1
ATOM 1582 C CA . ASP A 1 190 ? -5.245 -7.344 -25.791 1.00 42.31 190 ASP A CA 1
ATOM 1583 C C . ASP A 1 190 ? -5.485 -7.008 -27.272 1.00 42.31 190 ASP A C 1
ATOM 1585 O O . ASP A 1 190 ? -5.328 -7.859 -28.145 1.00 42.31 190 ASP A O 1
ATOM 1589 N N . TYR A 1 191 ? -5.758 -5.74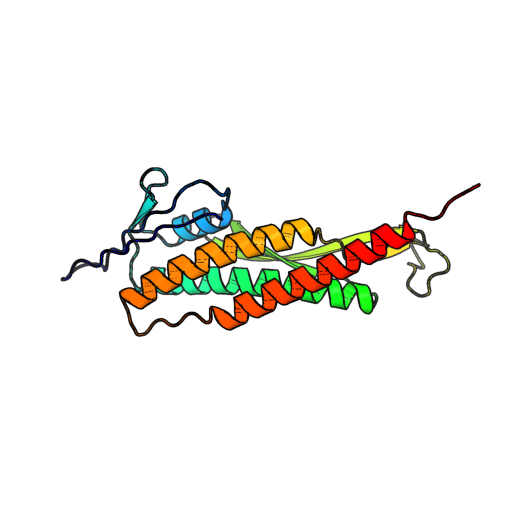1 -27.592 1.00 34.78 191 TYR A N 1
ATOM 1590 C CA . TYR A 1 191 ? -5.927 -5.290 -28.975 1.00 34.78 191 TYR A CA 1
ATOM 1591 C C . TYR A 1 191 ? -4.625 -5.339 -29.795 1.00 34.78 191 TYR A C 1
ATOM 1593 O O . TYR A 1 191 ? -4.663 -5.614 -30.993 1.00 34.78 191 TYR A O 1
ATOM 1601 N N . TYR A 1 192 ? -3.467 -5.112 -29.164 1.00 35.62 192 TYR A N 1
ATOM 1602 C CA . TYR A 1 192 ? -2.153 -5.188 -29.822 1.00 35.62 192 TYR A CA 1
ATOM 1603 C C . TYR A 1 192 ? -1.546 -6.600 -29.846 1.00 35.62 192 TYR A C 1
ATOM 1605 O O . TYR A 1 192 ? -0.598 -6.840 -30.593 1.00 35.62 192 TYR A O 1
ATOM 1613 N N . SER A 1 193 ? -2.086 -7.549 -29.075 1.00 36.38 193 SER A N 1
ATOM 1614 C CA . SER A 1 193 ? -1.679 -8.963 -29.142 1.00 36.38 193 SER A CA 1
ATOM 1615 C C . SER A 1 193 ? -2.397 -9.756 -30.247 1.00 36.38 193 SER A C 1
ATOM 1617 O O . SER A 1 193 ? -1.985 -10.872 -30.564 1.00 36.38 193 SER A O 1
ATOM 1619 N N . ILE A 1 194 ? -3.388 -9.159 -30.925 1.00 39.53 194 ILE A N 1
ATOM 1620 C CA . ILE A 1 194 ? -4.030 -9.702 -32.134 1.00 39.53 194 ILE A CA 1
ATOM 1621 C C . ILE A 1 194 ? -3.481 -8.991 -33.381 1.00 39.53 194 ILE A C 1
ATOM 1623 O O . ILE A 1 194 ? -4.200 -8.321 -34.115 1.00 39.53 194 ILE A O 1
ATOM 1627 N N . SER A 1 195 ? -2.187 -9.148 -33.655 1.00 41.28 195 SER A N 1
ATOM 1628 C CA . SER A 1 195 ? -1.654 -8.914 -35.004 1.00 41.28 195 SER A CA 1
ATOM 1629 C C . SER A 1 195 ? -0.280 -9.544 -35.187 1.00 41.28 195 SER A C 1
ATOM 1631 O O . SER A 1 195 ? 0.731 -8.862 -35.081 1.00 41.28 195 SER A O 1
ATOM 1633 N N . PHE A 1 196 ? -0.275 -10.832 -35.536 1.00 35.91 196 PHE A N 1
ATOM 1634 C CA . PHE A 1 196 ? 0.699 -11.403 -36.470 1.00 35.91 196 PHE A CA 1
ATOM 1635 C C . PHE A 1 196 ? 0.037 -12.520 -37.290 1.00 35.91 196 PHE A C 1
ATOM 1637 O O . PHE A 1 196 ? -0.018 -13.667 -36.847 1.00 35.91 196 PHE A O 1
ATOM 1644 N N . PRO A 1 197 ? -0.467 -12.233 -38.499 1.00 33.19 197 PRO A N 1
ATOM 1645 C CA . PRO A 1 197 ? -0.356 -13.164 -39.606 1.00 33.19 197 PRO A CA 1
ATOM 1646 C C . PRO A 1 197 ? 1.032 -12.999 -40.249 1.00 33.19 197 PRO A C 1
ATOM 1648 O O . PRO A 1 197 ? 1.486 -11.872 -40.442 1.00 33.19 197 PRO A O 1
ATOM 1651 N N . ASN A 1 198 ? 1.670 -14.142 -40.518 1.00 34.41 198 ASN A N 1
ATOM 1652 C CA . ASN A 1 198 ? 2.981 -14.324 -41.160 1.00 34.41 198 ASN A CA 1
ATOM 1653 C C . ASN A 1 198 ? 3.275 -13.397 -42.346 1.00 34.41 198 ASN A C 1
ATOM 1655 O O . ASN A 1 198 ? 2.357 -13.184 -43.170 1.00 34.41 198 ASN A O 1
#